Protein AF-A0A356BU76-F1 (afdb_monomer)

pLDDT: mean 91.34, std 16.78, range [31.66, 98.94]

Structure (mmCIF, N/CA/C/O backbone):
data_AF-A0A356BU76-F1
#
_entry.id   AF-A0A356BU76-F1
#
loop_
_atom_site.group_PDB
_atom_site.id
_atom_site.type_symbol
_atom_site.label_atom_id
_atom_site.label_alt_id
_atom_site.label_comp_id
_atom_site.label_asym_id
_atom_site.label_entity_id
_atom_site.label_seq_id
_atom_site.pdbx_PDB_ins_code
_atom_site.Cartn_x
_atom_site.Cartn_y
_atom_site.Cartn_z
_atom_site.occupancy
_atom_site.B_iso_or_equiv
_atom_site.auth_seq_id
_atom_site.auth_comp_id
_atom_site.auth_asym_id
_atom_site.auth_atom_id
_atom_site.pdbx_PDB_model_num
ATOM 1 N N . MET A 1 1 ? -32.939 -0.989 -0.243 1.00 35.16 1 MET A N 1
ATOM 2 C CA . MET A 1 1 ? -33.185 -1.412 1.152 1.00 35.16 1 MET A CA 1
ATOM 3 C C . MET A 1 1 ? -31.908 -1.125 1.937 1.00 35.16 1 MET A C 1
ATOM 5 O O . MET A 1 1 ? -30.959 -1.890 1.835 1.00 35.16 1 MET A O 1
ATOM 9 N N . LEU A 1 2 ? -31.810 0.050 2.570 1.00 31.78 2 LEU A N 1
ATOM 10 C CA . LEU A 1 2 ? -30.613 0.464 3.315 1.00 31.78 2 LEU A CA 1
ATOM 11 C C . LEU A 1 2 ? -30.510 -0.386 4.590 1.00 31.78 2 LEU A C 1
ATOM 13 O O . LEU A 1 2 ? -31.379 -0.295 5.456 1.00 31.78 2 LEU A O 1
ATOM 17 N N . ARG A 1 3 ? -29.471 -1.218 4.713 1.00 33.56 3 ARG A N 1
ATOM 18 C CA . ARG A 1 3 ? -29.128 -1.843 5.996 1.00 33.56 3 ARG A CA 1
ATOM 19 C C . ARG A 1 3 ? -28.482 -0.779 6.876 1.00 33.56 3 ARG A C 1
ATOM 21 O O . ARG A 1 3 ? -27.347 -0.381 6.646 1.00 33.56 3 ARG A O 1
ATOM 28 N N . ILE A 1 4 ? -29.229 -0.320 7.870 1.00 38.75 4 ILE A N 1
ATOM 29 C CA . ILE A 1 4 ? -28.705 0.462 8.987 1.00 38.75 4 ILE A CA 1
ATOM 30 C C . ILE A 1 4 ? -27.774 -0.474 9.770 1.00 38.75 4 ILE A C 1
ATOM 32 O O . ILE A 1 4 ? -28.226 -1.493 10.293 1.00 38.75 4 ILE A O 1
ATOM 36 N N . GLN A 1 5 ? -26.473 -0.171 9.804 1.00 42.34 5 GLN A N 1
ATOM 37 C CA . GLN A 1 5 ? -25.497 -0.905 10.612 1.00 42.34 5 GLN A CA 1
ATOM 38 C C . GLN A 1 5 ? -25.825 -0.706 12.098 1.00 42.34 5 GLN A C 1
ATOM 40 O O . GLN A 1 5 ? -25.572 0.358 12.666 1.00 42.34 5 GLN A O 1
ATOM 45 N N . GLN A 1 6 ? -26.402 -1.727 12.731 1.00 38.22 6 GLN A N 1
ATOM 46 C CA . GLN A 1 6 ? -26.654 -1.735 14.168 1.00 38.22 6 GLN A CA 1
ATOM 47 C C . GLN A 1 6 ? -25.324 -1.850 14.919 1.00 38.22 6 GLN A C 1
ATOM 49 O O . GLN A 1 6 ? -24.762 -2.933 15.059 1.00 38.22 6 GLN A O 1
ATOM 54 N N . HIS A 1 7 ? -24.813 -0.722 15.404 1.00 48.28 7 HIS A N 1
ATOM 55 C CA . HIS A 1 7 ? -23.710 -0.709 16.356 1.00 48.28 7 HIS A CA 1
ATOM 56 C C . HIS A 1 7 ? -24.294 -0.943 17.750 1.00 48.28 7 HIS A C 1
ATOM 58 O O . HIS A 1 7 ? -25.090 -0.143 18.244 1.00 48.28 7 HIS A O 1
ATOM 64 N N . SER A 1 8 ? -23.930 -2.062 18.375 1.00 39.34 8 SER A N 1
ATOM 65 C CA . SER A 1 8 ? -24.362 -2.385 19.736 1.00 39.34 8 SER A CA 1
ATOM 66 C C . SER A 1 8 ? -23.662 -1.451 20.723 1.00 39.34 8 SER A C 1
ATOM 68 O O . SER A 1 8 ? -22.453 -1.538 20.927 1.00 39.34 8 SER A O 1
ATOM 70 N N . ALA A 1 9 ? -24.420 -0.531 21.317 1.00 38.44 9 ALA A N 1
ATOM 71 C CA . ALA A 1 9 ? -23.933 0.357 22.360 1.00 38.44 9 ALA A CA 1
ATOM 72 C C . ALA A 1 9 ? -23.896 -0.390 23.701 1.00 38.44 9 ALA A C 1
ATOM 74 O O . ALA A 1 9 ? -24.935 -0.676 24.289 1.00 38.44 9 ALA A O 1
ATOM 75 N N . VAL A 1 10 ? -22.696 -0.659 24.215 1.00 41.25 10 VAL A N 1
ATOM 76 C CA . VAL A 1 10 ? -22.493 -0.982 25.632 1.00 41.25 10 VAL A CA 1
ATOM 77 C C . VAL A 1 10 ? -21.730 0.189 26.246 1.00 41.25 10 VAL A C 1
ATOM 79 O O . VAL A 1 10 ? -20.550 0.378 25.972 1.00 41.25 10 VAL A O 1
ATOM 82 N N . GLY A 1 11 ? -22.421 1.017 27.037 1.00 45.47 11 GLY A N 1
ATOM 83 C CA . GLY A 1 11 ? -21.793 2.059 27.858 1.00 45.47 11 GLY A CA 1
ATOM 84 C C . GLY A 1 11 ? -21.304 3.311 27.115 1.00 45.47 11 GLY A C 1
ATOM 85 O O . GLY A 1 11 ? -20.128 3.647 27.188 1.00 45.47 11 GLY A O 1
ATOM 86 N N . GLY A 1 12 ? -22.198 4.037 26.434 1.00 46.84 12 GLY A N 1
ATOM 87 C CA . GLY A 1 12 ? -22.094 5.495 26.217 1.00 46.84 12 GLY A CA 1
ATOM 88 C C . GLY A 1 12 ? -20.931 6.068 25.386 1.00 46.84 12 GLY A C 1
ATOM 89 O O . GLY A 1 12 ? -20.929 7.267 25.120 1.00 46.84 12 GLY A O 1
ATOM 90 N N . ARG A 1 13 ? -19.962 5.266 24.931 1.00 49.62 13 ARG A N 1
ATOM 91 C CA . ARG A 1 13 ? -18.933 5.672 23.961 1.00 49.62 13 ARG A CA 1
ATOM 92 C C . ARG A 1 13 ? -19.092 4.860 22.684 1.00 49.62 13 ARG A C 1
ATOM 94 O O . ARG A 1 13 ? -18.972 3.640 22.708 1.00 49.62 13 ARG A O 1
ATOM 101 N N . LEU A 1 14 ? -19.325 5.548 21.568 1.00 54.97 14 LEU A N 1
ATOM 102 C CA . LEU A 1 14 ? -19.266 4.950 20.238 1.00 54.97 14 LEU A CA 1
ATOM 103 C C . LEU A 1 14 ? -17.815 4.499 19.992 1.00 54.97 14 LEU A C 1
ATOM 105 O O . LEU A 1 14 ? -16.935 5.327 19.759 1.00 54.97 14 LEU A O 1
ATOM 109 N N . VAL A 1 15 ? -17.533 3.203 20.125 1.00 62.50 15 VAL A N 1
ATOM 110 C CA . VAL A 1 15 ? -16.228 2.649 19.751 1.00 62.50 15 VAL A CA 1
ATOM 111 C C . VAL A 1 15 ? -16.260 2.445 18.247 1.00 62.50 15 VAL A C 1
ATOM 113 O O . VAL A 1 15 ? -16.961 1.563 17.757 1.00 62.50 15 VAL A O 1
ATOM 116 N N . LEU A 1 16 ? -15.531 3.283 17.513 1.00 80.25 16 LEU A N 1
ATOM 117 C CA . LEU A 1 16 ? -15.424 3.123 16.070 1.00 80.25 16 LEU A CA 1
ATOM 118 C C . LEU A 1 16 ? -14.713 1.789 15.739 1.00 80.25 16 LEU A C 1
ATOM 120 O O . LEU A 1 16 ? -13.746 1.426 16.426 1.00 80.25 16 LEU A O 1
ATOM 124 N N . PRO A 1 17 ? -15.173 1.041 14.719 1.00 86.88 17 PRO A N 1
ATOM 125 C CA . PRO A 1 17 ? -14.655 -0.290 14.396 1.00 86.88 17 PRO A CA 1
ATOM 126 C C . PRO A 1 17 ? -13.196 -0.217 13.949 1.00 86.88 17 PRO A C 1
ATOM 128 O O . PRO A 1 17 ? -12.828 0.695 13.222 1.00 86.88 17 PRO A O 1
ATOM 131 N N . LEU A 1 18 ? -12.346 -1.159 14.370 1.00 96.19 18 LEU A N 1
ATOM 132 C CA . LEU A 1 18 ? -10.927 -1.178 13.988 1.00 96.19 18 LEU A CA 1
ATOM 133 C C . LEU A 1 18 ? -10.764 -1.114 12.460 1.00 96.19 18 LEU A C 1
ATOM 135 O O . LEU A 1 18 ? -11.252 -1.991 11.757 1.00 96.19 18 LEU A O 1
ATOM 139 N N . ARG A 1 19 ? -10.000 -0.132 11.970 1.00 98.00 19 ARG A N 1
ATOM 140 C CA . ARG A 1 19 ? -9.615 -0.036 10.557 1.00 98.00 19 ARG A CA 1
ATOM 141 C C . ARG A 1 19 ? -8.233 -0.624 10.315 1.00 98.00 19 ARG A C 1
ATOM 143 O O . ARG A 1 19 ? -7.292 -0.333 11.055 1.00 98.00 19 ARG A O 1
ATOM 150 N N . VAL A 1 20 ? -8.106 -1.431 9.270 1.00 98.62 20 VAL A N 1
ATOM 151 C CA . VAL A 1 20 ? -6.879 -2.152 8.926 1.00 98.62 20 VAL A CA 1
ATOM 152 C C . VAL A 1 20 ? -6.392 -1.706 7.557 1.00 98.62 20 VAL A C 1
ATOM 154 O O . VAL A 1 20 ? -7.122 -1.781 6.573 1.00 98.62 20 VAL A O 1
ATOM 157 N N . ILE A 1 21 ? -5.136 -1.273 7.492 1.00 98.88 21 ILE A N 1
ATOM 158 C CA . ILE A 1 21 ? -4.463 -0.917 6.245 1.00 98.88 21 ILE A CA 1
ATOM 159 C C . ILE A 1 21 ? -3.349 -1.934 6.016 1.00 98.88 21 ILE A C 1
ATOM 161 O O . ILE A 1 21 ? -2.418 -2.049 6.817 1.00 98.88 21 ILE A O 1
ATOM 165 N N . VAL A 1 22 ? -3.460 -2.685 4.926 1.00 98.94 22 VAL A N 1
ATOM 166 C CA . VAL A 1 22 ? -2.511 -3.725 4.529 1.00 98.94 22 VAL A CA 1
ATOM 167 C C . VAL A 1 22 ? -1.687 -3.218 3.357 1.00 98.94 22 VAL A C 1
ATOM 169 O O . VAL A 1 22 ? -2.243 -2.865 2.322 1.00 98.94 22 VAL A O 1
ATOM 172 N N . GLY A 1 23 ? -0.365 -3.232 3.487 1.00 98.88 23 GLY A N 1
ATOM 173 C CA . GLY A 1 23 ? 0.548 -3.026 2.365 1.00 98.88 23 GLY A CA 1
ATOM 174 C C . GLY A 1 23 ? 1.056 -4.358 1.847 1.00 98.88 23 GLY A C 1
ATOM 175 O O . GLY A 1 23 ? 1.536 -5.169 2.637 1.00 98.88 23 GLY A O 1
ATOM 176 N N . LEU A 1 24 ? 0.969 -4.586 0.541 1.00 98.81 24 LEU A N 1
ATOM 177 C CA . LEU A 1 24 ? 1.506 -5.786 -0.092 1.00 98.81 24 LEU A CA 1
ATOM 178 C C . LEU A 1 24 ? 2.993 -5.634 -0.444 1.00 98.81 24 LEU A C 1
ATOM 180 O O . LEU A 1 24 ? 3.475 -4.539 -0.735 1.00 98.81 24 LEU A O 1
ATOM 184 N N . GLY A 1 25 ? 3.723 -6.745 -0.369 1.00 98.38 25 GLY A N 1
ATOM 185 C CA . GLY A 1 25 ? 5.158 -6.809 -0.627 1.00 98.38 25 GLY A CA 1
ATOM 186 C C . GLY A 1 25 ? 5.749 -8.170 -0.274 1.00 98.38 25 GLY A C 1
ATOM 187 O O . GLY A 1 25 ? 5.091 -9.010 0.343 1.00 98.38 25 GLY A O 1
ATOM 188 N N . ASN A 1 26 ? 7.006 -8.385 -0.655 1.00 98.31 26 ASN A N 1
ATOM 189 C CA . ASN A 1 26 ? 7.799 -9.542 -0.249 1.00 98.31 26 ASN A CA 1
ATOM 190 C C . ASN A 1 26 ? 8.793 -9.171 0.871 1.00 98.31 26 ASN A C 1
ATOM 192 O O . ASN A 1 26 ? 9.428 -8.113 0.815 1.00 98.31 26 ASN A O 1
ATOM 196 N N . PRO A 1 27 ? 8.991 -10.032 1.884 1.00 96.62 27 PRO A N 1
ATOM 197 C CA . PRO A 1 27 ? 9.978 -9.818 2.937 1.00 96.62 27 PRO A CA 1
ATOM 198 C C . PRO A 1 27 ? 11.408 -10.086 2.447 1.00 96.62 27 PRO A C 1
ATOM 200 O O . PRO A 1 27 ? 11.653 -10.990 1.650 1.00 96.62 27 PRO A O 1
ATOM 203 N N . GLY A 1 28 ? 12.372 -9.355 3.009 1.00 95.75 28 GLY A N 1
ATOM 204 C CA . GLY A 1 28 ? 13.805 -9.540 2.759 1.00 95.75 28 GLY A CA 1
ATOM 205 C C . GLY A 1 28 ? 14.429 -8.413 1.935 1.00 95.75 28 GLY A C 1
ATOM 206 O O . GLY A 1 28 ? 13.780 -7.808 1.085 1.00 95.75 28 GLY A O 1
ATOM 207 N N . LEU A 1 29 ? 15.716 -8.146 2.188 1.00 94.19 29 LEU A N 1
ATOM 208 C CA . LEU A 1 29 ? 16.436 -6.992 1.629 1.00 94.19 29 LEU A CA 1
ATOM 209 C C . LEU A 1 29 ? 16.432 -6.964 0.097 1.00 94.19 29 LEU A C 1
ATOM 211 O O . LEU A 1 29 ? 16.283 -5.898 -0.487 1.00 94.19 29 LEU A O 1
ATOM 215 N N . ARG A 1 30 ? 16.495 -8.134 -0.553 1.00 94.50 30 ARG A N 1
ATOM 216 C CA . ARG A 1 30 ? 16.479 -8.239 -2.022 1.00 94.50 30 ARG A CA 1
ATOM 217 C C . ARG A 1 30 ? 15.212 -7.684 -2.683 1.00 94.50 30 ARG A C 1
ATOM 219 O O . ARG A 1 30 ? 15.258 -7.350 -3.855 1.00 94.50 30 ARG A O 1
ATOM 226 N N . TYR A 1 31 ? 14.096 -7.607 -1.954 1.00 96.25 31 TYR A N 1
ATOM 227 C CA . TYR A 1 31 ? 12.835 -7.068 -2.473 1.00 96.25 31 TYR A CA 1
ATOM 228 C C . TYR A 1 31 ? 12.564 -5.640 -2.011 1.00 96.25 31 TYR A C 1
ATOM 230 O O . TYR A 1 31 ? 11.647 -5.001 -2.519 1.00 96.25 31 TYR A O 1
ATOM 238 N N . ALA A 1 32 ? 13.342 -5.133 -1.048 1.00 95.00 32 ALA A N 1
ATOM 239 C CA . ALA A 1 32 ? 13.077 -3.856 -0.401 1.00 95.00 32 ALA A CA 1
ATOM 240 C C . ALA A 1 32 ? 13.026 -2.692 -1.398 1.00 95.00 32 ALA A C 1
ATOM 242 O O . ALA A 1 32 ? 12.267 -1.760 -1.166 1.00 95.00 32 ALA A O 1
ATOM 243 N N . GLN A 1 33 ? 13.776 -2.776 -2.501 1.00 95.44 33 GLN A N 1
ATOM 244 C CA . GLN A 1 33 ? 13.817 -1.772 -3.565 1.00 95.44 33 GLN A CA 1
ATOM 245 C C . GLN A 1 33 ? 13.280 -2.295 -4.897 1.00 95.44 33 GLN A C 1
ATOM 247 O O . GLN A 1 33 ? 13.949 -2.238 -5.922 1.00 95.44 33 GLN A O 1
ATOM 252 N N . THR A 1 34 ? 12.063 -2.836 -4.866 1.00 98.00 34 THR A N 1
ATOM 253 C CA . THR A 1 34 ? 11.374 -3.354 -6.054 1.00 98.00 34 THR A CA 1
ATOM 254 C C . THR A 1 34 ? 9.985 -2.740 -6.163 1.00 98.00 34 THR A C 1
ATOM 256 O O . THR A 1 34 ? 9.370 -2.406 -5.146 1.00 98.00 34 THR A O 1
ATOM 259 N N . ARG A 1 35 ? 9.464 -2.630 -7.392 1.00 98.31 35 ARG A N 1
ATOM 260 C CA . ARG A 1 35 ? 8.097 -2.141 -7.656 1.00 98.31 35 ARG A CA 1
ATOM 261 C C . ARG A 1 35 ? 7.067 -2.916 -6.834 1.00 98.31 35 ARG A C 1
ATOM 263 O O . ARG A 1 35 ? 6.188 -2.312 -6.230 1.00 98.31 35 ARG A O 1
ATOM 270 N N . HIS A 1 36 ? 7.251 -4.231 -6.714 1.00 97.94 36 HIS A N 1
ATOM 271 C CA . HIS A 1 36 ? 6.329 -5.115 -6.001 1.00 97.94 36 HIS A CA 1
ATOM 272 C C . HIS A 1 36 ? 6.272 -4.912 -4.481 1.00 97.94 36 HIS A C 1
ATOM 274 O O . HIS A 1 36 ? 5.452 -5.524 -3.799 1.00 97.94 36 HIS A O 1
ATOM 280 N N . ASN A 1 37 ? 7.153 -4.078 -3.925 1.00 98.38 37 ASN A N 1
ATOM 281 C CA . ASN A 1 37 ? 7.189 -3.749 -2.504 1.00 98.38 37 ASN A CA 1
ATOM 282 C C . ASN A 1 37 ? 6.601 -2.367 -2.187 1.00 98.38 37 ASN A C 1
ATOM 284 O O . ASN A 1 37 ? 6.644 -1.937 -1.033 1.00 98.38 37 ASN A O 1
ATOM 288 N N . LEU A 1 38 ? 5.995 -1.686 -3.164 1.00 98.31 38 LEU A N 1
ATOM 289 C CA . LEU A 1 38 ? 5.390 -0.369 -2.961 1.00 98.31 38 LEU A CA 1
ATOM 290 C C . LEU A 1 38 ? 4.316 -0.346 -1.876 1.00 98.31 38 LEU A C 1
ATOM 292 O O . LEU A 1 38 ? 4.234 0.623 -1.124 1.00 98.31 38 LEU A O 1
ATOM 296 N N . GLY A 1 39 ? 3.521 -1.409 -1.732 1.00 98.75 39 GLY A N 1
ATOM 297 C CA . GLY A 1 39 ? 2.567 -1.502 -0.628 1.00 98.75 39 GLY A CA 1
ATOM 298 C C . GLY A 1 39 ? 3.265 -1.420 0.735 1.00 98.75 39 GLY A C 1
ATOM 299 O O . GLY A 1 39 ? 2.809 -0.696 1.620 1.00 98.75 39 GLY A O 1
ATOM 300 N N . PHE A 1 40 ? 4.417 -2.078 0.906 1.00 98.81 40 PHE A N 1
ATOM 301 C CA . PHE A 1 40 ? 5.222 -1.948 2.124 1.00 98.81 40 PHE A CA 1
ATOM 302 C C . PHE A 1 40 ? 5.775 -0.538 2.315 1.00 98.81 40 PHE A C 1
ATOM 304 O O . PHE A 1 40 ? 5.781 -0.068 3.451 1.00 98.81 40 PHE A O 1
ATOM 311 N N . TRP A 1 41 ? 6.207 0.131 1.247 1.00 98.75 41 TRP A N 1
ATOM 312 C CA . TRP A 1 41 ? 6.709 1.505 1.327 1.00 98.75 41 TRP A CA 1
ATOM 313 C C . TRP A 1 41 ? 5.635 2.461 1.830 1.00 98.75 41 TRP A C 1
ATOM 315 O O . TRP A 1 41 ? 5.890 3.281 2.708 1.00 98.75 41 TRP A O 1
ATOM 325 N N . VAL A 1 42 ? 4.405 2.318 1.330 1.00 98.88 42 VAL A N 1
ATOM 326 C CA . VAL A 1 42 ? 3.269 3.122 1.796 1.00 98.88 42 VAL A CA 1
ATOM 327 C C . VAL A 1 42 ? 3.011 2.896 3.282 1.00 98.88 42 VAL A C 1
ATOM 329 O O . VAL A 1 42 ? 2.782 3.857 4.012 1.00 98.88 42 VAL A O 1
ATOM 332 N N . ILE A 1 43 ? 3.092 1.649 3.755 1.00 98.81 43 ILE A N 1
ATOM 333 C CA . ILE A 1 43 ? 2.934 1.349 5.181 1.00 98.81 43 ILE A CA 1
ATOM 334 C C . ILE A 1 43 ? 4.073 1.940 6.023 1.00 98.81 43 ILE A C 1
ATOM 336 O O . ILE A 1 43 ? 3.795 2.410 7.122 1.00 98.81 43 ILE A O 1
ATOM 340 N N . ASP A 1 44 ? 5.317 1.968 5.532 1.00 98.69 44 ASP A N 1
ATOM 341 C CA . ASP A 1 44 ? 6.422 2.642 6.237 1.00 98.69 44 ASP A CA 1
ATOM 342 C C . ASP A 1 44 ? 6.165 4.144 6.360 1.00 98.69 44 ASP A C 1
ATOM 344 O O . ASP A 1 44 ? 6.199 4.685 7.465 1.00 98.69 44 ASP A O 1
ATOM 348 N N . ARG A 1 45 ? 5.797 4.806 5.255 1.00 98.62 45 ARG A N 1
ATOM 349 C CA . ARG A 1 45 ? 5.447 6.234 5.265 1.00 98.62 45 ARG A CA 1
ATOM 350 C C . ARG A 1 45 ? 4.268 6.520 6.186 1.00 98.62 45 ARG A C 1
ATOM 352 O O . ARG A 1 45 ? 4.278 7.505 6.914 1.00 98.62 45 ARG A O 1
ATOM 359 N N . LEU A 1 46 ? 3.253 5.662 6.196 1.00 98.12 46 LEU A N 1
ATOM 360 C CA . LEU A 1 46 ? 2.098 5.832 7.071 1.00 98.12 46 LEU A CA 1
ATOM 361 C C . LEU A 1 46 ? 2.447 5.590 8.548 1.00 98.12 46 LEU A C 1
ATOM 363 O O . LEU A 1 46 ? 1.967 6.314 9.417 1.00 98.12 46 LEU A O 1
ATOM 367 N N . SER A 1 47 ? 3.315 4.617 8.828 1.00 98.44 47 SER A N 1
ATOM 368 C CA . SER A 1 47 ? 3.883 4.362 10.156 1.00 98.44 47 SER A CA 1
ATOM 369 C C . SER A 1 47 ? 4.622 5.593 10.685 1.00 98.44 47 SER A C 1
ATOM 371 O O . SER A 1 47 ? 4.363 6.013 11.811 1.00 98.44 47 SER A O 1
ATOM 373 N N . GLU A 1 48 ? 5.484 6.205 9.868 1.00 98.00 48 GLU A N 1
ATOM 374 C CA . GLU A 1 48 ? 6.195 7.448 10.201 1.00 98.00 48 GLU A CA 1
ATOM 375 C C . GLU A 1 48 ? 5.216 8.598 10.474 1.00 98.00 48 GLU A C 1
ATOM 377 O O . GLU A 1 48 ? 5.287 9.241 11.520 1.00 98.00 48 GLU A O 1
ATOM 382 N N . ARG A 1 49 ? 4.255 8.821 9.568 1.00 96.75 49 ARG A N 1
ATOM 383 C CA . ARG A 1 49 ? 3.274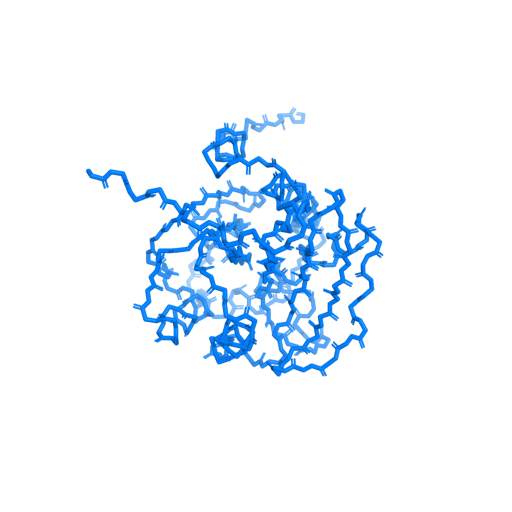 9.916 9.665 1.00 96.75 49 ARG A CA 1
ATOM 384 C C . ARG A 1 49 ? 2.378 9.827 10.896 1.00 96.75 49 ARG A C 1
ATOM 386 O O . ARG A 1 49 ? 2.034 10.855 11.470 1.00 96.75 49 ARG A O 1
ATOM 393 N N . LEU A 1 50 ? 1.977 8.616 11.275 1.00 96.69 50 LEU A N 1
ATOM 394 C CA . LEU A 1 50 ? 1.049 8.384 12.382 1.00 96.69 50 LEU A CA 1
ATOM 395 C C . LEU A 1 50 ? 1.756 8.043 13.703 1.00 96.69 50 LEU A C 1
ATOM 397 O O . LEU A 1 50 ? 1.083 7.873 14.718 1.00 96.69 50 LEU A O 1
ATOM 401 N N . GLY A 1 51 ? 3.087 7.913 13.702 1.00 97.19 51 GLY A N 1
ATOM 402 C CA . GLY A 1 51 ? 3.861 7.506 14.876 1.00 97.19 51 GLY A CA 1
ATOM 403 C C . GLY A 1 51 ? 3.563 6.073 15.340 1.00 97.19 51 GLY A C 1
ATOM 404 O O . GLY A 1 51 ? 3.519 5.810 16.541 1.00 97.19 51 GLY A O 1
ATOM 405 N N . ILE A 1 52 ? 3.316 5.142 14.410 1.00 97.62 52 ILE A N 1
ATOM 406 C CA . ILE A 1 52 ? 2.889 3.765 14.718 1.00 97.62 52 ILE A CA 1
ATOM 407 C C . ILE A 1 52 ? 4.000 2.772 14.407 1.00 97.62 52 ILE A C 1
ATOM 409 O O . ILE A 1 52 ? 4.079 2.237 13.306 1.00 97.62 52 ILE A O 1
ATOM 413 N N . SER A 1 53 ? 4.806 2.433 15.408 1.00 97.62 53 SER A N 1
ATOM 414 C CA . SER A 1 53 ? 5.873 1.443 15.243 1.00 97.62 53 SER A CA 1
ATOM 415 C C . SER A 1 53 ? 5.338 0.046 14.887 1.00 97.62 53 SER A C 1
ATOM 417 O O . SER A 1 53 ? 4.484 -0.515 15.581 1.00 97.62 53 SER A O 1
ATOM 419 N N . LEU A 1 54 ? 5.898 -0.561 13.835 1.00 97.88 54 LEU A N 1
ATOM 420 C CA . LEU A 1 54 ? 5.558 -1.906 13.346 1.00 97.88 54 LEU A CA 1
ATOM 421 C C . LEU A 1 54 ? 6.337 -3.008 14.088 1.00 97.88 54 LEU A C 1
ATOM 423 O O . LEU A 1 54 ? 7.084 -3.778 13.486 1.00 97.88 54 LEU A O 1
ATOM 427 N N . THR A 1 55 ? 6.210 -3.056 15.413 1.00 97.25 55 THR A N 1
ATOM 428 C CA . THR A 1 55 ? 7.024 -3.930 16.280 1.00 97.25 55 THR A CA 1
ATOM 429 C C . THR A 1 55 ? 6.378 -5.275 16.602 1.00 97.25 55 THR A C 1
ATOM 431 O O . THR A 1 55 ? 7.030 -6.152 17.166 1.00 97.25 55 THR A O 1
ATOM 434 N N . LYS A 1 56 ? 5.092 -5.463 16.288 1.00 98.06 56 LYS A N 1
ATOM 435 C CA . LYS A 1 56 ? 4.355 -6.679 16.648 1.00 98.06 56 LYS A CA 1
ATOM 436 C C . LYS A 1 56 ? 4.440 -7.715 15.536 1.00 98.06 56 LYS A C 1
ATOM 438 O O . LYS A 1 56 ? 4.421 -7.382 14.353 1.00 98.06 56 LYS A O 1
ATOM 443 N N . HIS A 1 57 ? 4.456 -8.984 15.936 1.00 97.75 57 HIS A N 1
ATOM 444 C CA . HIS A 1 57 ? 4.516 -10.133 15.040 1.00 97.75 57 HIS A CA 1
ATOM 445 C C . HIS A 1 57 ? 3.381 -11.107 15.365 1.00 97.75 57 HIS A C 1
ATOM 447 O O . HIS A 1 57 ? 3.341 -11.679 16.452 1.00 97.75 57 HIS A O 1
ATOM 453 N N . LYS A 1 58 ? 2.426 -11.261 14.446 1.00 97.88 58 LYS A N 1
ATOM 454 C CA . LYS A 1 58 ? 1.307 -12.221 14.525 1.00 97.88 58 LYS A CA 1
ATOM 455 C C . LYS A 1 58 ? 0.680 -12.356 13.135 1.00 97.88 58 LYS A C 1
ATOM 457 O O . LYS A 1 58 ? 0.946 -11.522 12.278 1.00 97.88 58 LYS A O 1
ATOM 462 N N . PHE A 1 59 ? -0.140 -13.383 12.903 1.00 97.62 59 PHE A N 1
ATOM 463 C CA . PHE A 1 59 ? -0.877 -13.572 11.638 1.00 97.62 59 PHE A CA 1
ATOM 464 C C . PHE A 1 59 ? 0.042 -13.736 10.416 1.00 97.62 59 PHE A C 1
ATOM 466 O O . PHE A 1 59 ? -0.319 -13.377 9.301 1.00 97.62 59 PHE A O 1
ATOM 473 N N . GLY A 1 60 ? 1.285 -14.185 10.630 1.00 97.50 60 GLY A N 1
ATOM 474 C CA . GLY A 1 60 ? 2.307 -14.175 9.584 1.00 97.50 60 GLY A CA 1
ATOM 475 C C . GLY A 1 60 ? 2.652 -12.770 9.073 1.00 97.50 60 GLY A C 1
ATOM 476 O O . GLY A 1 60 ? 3.073 -12.647 7.930 1.00 97.50 60 GLY A O 1
ATOM 477 N N . ALA A 1 61 ? 2.468 -11.721 9.881 1.00 98.19 61 ALA A N 1
ATOM 478 C CA . ALA A 1 61 ? 2.704 -10.324 9.529 1.00 98.19 61 ALA A CA 1
ATOM 479 C C . ALA A 1 61 ? 3.528 -9.576 10.589 1.00 98.19 61 ALA A C 1
ATOM 481 O O . ALA A 1 61 ? 3.506 -9.910 11.778 1.00 98.19 61 ALA A O 1
ATOM 482 N N . LYS A 1 62 ? 4.204 -8.512 10.143 1.00 98.50 62 LYS A N 1
ATOM 483 C CA . LYS A 1 62 ? 4.645 -7.402 10.994 1.00 98.50 62 LYS A CA 1
ATOM 484 C C . LYS A 1 62 ? 3.537 -6.365 11.022 1.00 98.50 62 LYS A C 1
ATOM 486 O O . LYS A 1 62 ? 3.009 -6.010 9.969 1.00 98.50 62 LYS A O 1
ATOM 491 N N . TYR A 1 63 ? 3.180 -5.879 12.201 1.00 98.75 63 TYR A N 1
ATOM 492 C CA . TYR A 1 63 ? 2.124 -4.884 12.320 1.00 98.75 63 TYR A CA 1
ATOM 493 C C . TYR A 1 63 ? 2.343 -3.931 13.492 1.00 98.75 63 TYR A C 1
ATOM 495 O O . TYR A 1 63 ? 3.074 -4.213 14.444 1.00 98.75 63 TYR A O 1
ATOM 503 N N . GLY A 1 64 ? 1.672 -2.791 13.415 1.00 98.50 64 GLY A N 1
ATOM 504 C CA . GLY A 1 64 ? 1.546 -1.814 14.486 1.00 98.50 64 GLY A CA 1
ATOM 505 C C . GLY A 1 64 ? 0.081 -1.429 14.639 1.00 98.50 64 GLY A C 1
ATOM 506 O O . GLY A 1 64 ? -0.694 -1.527 13.689 1.00 98.50 64 GLY A O 1
ATOM 507 N N . ALA A 1 65 ? -0.328 -1.037 15.841 1.00 97.25 65 ALA A N 1
ATOM 508 C CA . ALA A 1 65 ? -1.691 -0.584 16.085 1.00 97.25 65 ALA A CA 1
ATOM 509 C C . ALA A 1 65 ? -1.70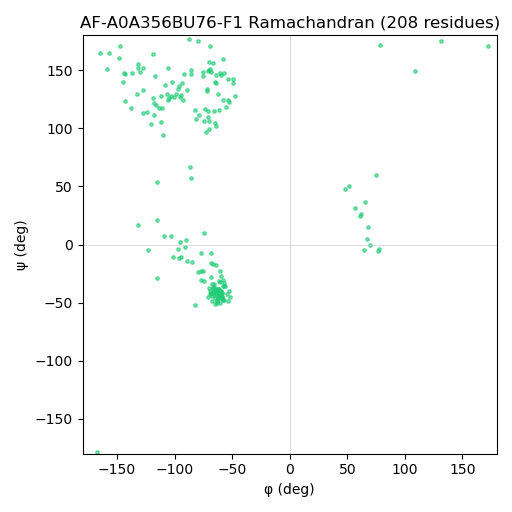0 0.527 17.127 1.00 97.25 65 ALA A C 1
ATOM 511 O O . ALA A 1 65 ? -0.992 0.428 18.130 1.00 97.25 65 ALA A O 1
ATOM 512 N N . ALA A 1 66 ? -2.529 1.538 16.899 1.00 95.56 66 ALA A N 1
ATOM 513 C CA . ALA A 1 66 ? -2.650 2.705 17.759 1.00 95.56 66 ALA A CA 1
ATOM 514 C C . ALA A 1 66 ? -4.087 3.235 17.763 1.00 95.56 66 ALA A C 1
ATOM 516 O O . ALA A 1 66 ? -4.940 2.793 16.987 1.00 95.56 66 ALA A O 1
ATOM 517 N N . LEU A 1 67 ? -4.349 4.181 18.662 1.00 93.81 67 LEU A N 1
ATOM 518 C CA . LEU A 1 67 ? -5.544 5.009 18.615 1.00 93.81 67 LEU A CA 1
ATOM 519 C C . LEU A 1 67 ? -5.206 6.285 17.843 1.00 93.81 67 LEU A C 1
ATOM 521 O O . LEU A 1 67 ? -4.287 7.006 18.219 1.00 93.81 67 LEU A O 1
ATOM 525 N N . PHE A 1 68 ? -5.961 6.574 16.794 1.00 88.81 68 PHE A N 1
ATOM 526 C CA . PHE A 1 68 ? -5.844 7.793 16.007 1.00 88.81 68 PHE A CA 1
ATOM 527 C C . PHE A 1 68 ? -7.202 8.487 16.002 1.00 88.81 68 PHE A C 1
ATOM 529 O O . PHE A 1 68 ? -8.170 7.924 15.507 1.00 88.81 68 PHE A O 1
ATOM 536 N N . ARG A 1 69 ? -7.305 9.676 16.610 1.00 86.56 69 ARG A N 1
ATOM 537 C CA . ARG A 1 69 ? -8.570 10.438 16.723 1.00 86.56 69 ARG A CA 1
ATOM 538 C C . ARG A 1 69 ? -9.760 9.591 17.214 1.00 86.56 69 ARG A C 1
ATOM 540 O O . ARG A 1 69 ? -10.833 9.607 16.625 1.00 86.56 69 ARG A O 1
ATOM 547 N N . SER A 1 70 ? -9.553 8.819 18.284 1.00 86.38 70 SER A N 1
ATOM 548 C CA . SER A 1 70 ? -10.557 7.902 18.866 1.00 86.38 70 SER A CA 1
ATOM 549 C C . SER A 1 70 ? -10.947 6.692 17.998 1.00 86.38 70 SER A C 1
ATOM 551 O O . SER A 1 70 ? -11.783 5.894 18.413 1.00 86.38 70 SER A O 1
ATOM 553 N N . GLN A 1 71 ? -10.298 6.493 16.849 1.00 91.94 71 GLN A N 1
ATOM 554 C CA . GLN A 1 71 ? -10.420 5.318 15.991 1.00 91.94 71 GLN A CA 1
ATOM 555 C C . GLN A 1 71 ? -9.226 4.387 16.225 1.00 91.94 71 GLN A C 1
ATOM 557 O O . GLN A 1 71 ? -8.068 4.798 16.140 1.00 91.94 71 GLN A O 1
ATOM 562 N N . ARG A 1 72 ? -9.475 3.106 16.517 1.00 95.88 72 ARG A N 1
ATOM 563 C CA . ARG A 1 72 ? -8.395 2.107 16.511 1.00 95.88 72 ARG A CA 1
ATOM 564 C C . ARG A 1 72 ? -7.983 1.838 15.071 1.00 95.88 72 ARG A C 1
ATOM 566 O O . ARG A 1 72 ? -8.850 1.586 14.234 1.00 95.88 72 ARG A O 1
ATOM 573 N N . ILE A 1 73 ? -6.683 1.858 14.810 1.00 97.69 73 ILE A N 1
ATOM 574 C CA . ILE A 1 73 ? -6.117 1.578 13.492 1.00 97.69 73 ILE A CA 1
ATOM 575 C C . ILE A 1 73 ? -4.998 0.550 13.595 1.00 97.69 73 ILE A C 1
ATOM 577 O O . ILE A 1 73 ? -4.298 0.480 14.610 1.00 97.69 73 ILE A O 1
ATOM 581 N N . MET A 1 74 ? -4.838 -0.251 12.548 1.00 98.62 74 MET A N 1
ATOM 582 C CA . MET A 1 74 ? -3.777 -1.241 12.429 1.00 98.62 74 MET A CA 1
ATOM 583 C C . MET A 1 74 ? -3.118 -1.148 11.056 1.00 98.62 74 MET A C 1
ATOM 585 O O . MET A 1 74 ? -3.792 -1.171 10.030 1.00 98.62 74 MET A O 1
ATOM 589 N N . LEU A 1 75 ? -1.791 -1.075 11.056 1.00 98.88 75 LEU A N 1
ATOM 590 C CA . LEU A 1 75 ? -0.957 -1.093 9.861 1.00 98.88 75 LEU A CA 1
ATOM 591 C C . LEU A 1 75 ? -0.299 -2.463 9.748 1.00 98.88 75 LEU A C 1
ATOM 593 O O . LEU A 1 75 ? 0.344 -2.900 10.704 1.00 98.88 75 LEU A O 1
ATOM 597 N N . VAL A 1 76 ? -0.455 -3.139 8.612 1.00 98.88 76 VAL A N 1
ATOM 598 C CA . VAL A 1 76 ? -0.059 -4.543 8.444 1.00 98.88 76 VAL A CA 1
ATOM 599 C C . VAL A 1 76 ? 0.834 -4.715 7.222 1.00 98.88 76 VAL A C 1
ATOM 601 O O . VAL A 1 76 ? 0.510 -4.271 6.122 1.00 98.88 76 VAL A O 1
ATOM 604 N N . LYS A 1 77 ? 1.936 -5.439 7.417 1.00 98.81 77 LYS A N 1
ATOM 605 C CA . LYS A 1 77 ? 2.797 -5.977 6.364 1.00 98.81 77 LYS A CA 1
ATOM 606 C C . LYS A 1 77 ? 2.846 -7.498 6.485 1.00 98.81 77 LYS A C 1
ATOM 608 O O . LYS A 1 77 ? 3.558 -7.998 7.367 1.00 98.81 77 LYS A O 1
ATOM 613 N N . PRO A 1 78 ? 2.134 -8.255 5.634 1.00 98.62 78 PRO A N 1
ATOM 614 C CA . PRO A 1 78 ? 2.322 -9.699 5.539 1.00 98.62 78 PRO A CA 1
ATOM 615 C C . PRO A 1 78 ? 3.813 -10.034 5.397 1.00 98.62 78 PRO A C 1
ATOM 617 O O . PRO A 1 78 ? 4.570 -9.288 4.794 1.00 98.62 78 PRO A O 1
ATOM 620 N N . GLN A 1 79 ? 4.283 -11.110 6.010 1.00 97.75 79 GLN A N 1
ATOM 621 C CA . GLN A 1 79 ? 5.683 -11.562 5.945 1.00 97.75 79 GLN A CA 1
ATOM 622 C C . GLN A 1 79 ? 5.790 -12.926 5.249 1.00 97.75 79 GLN A C 1
ATOM 624 O O . GLN A 1 79 ? 6.764 -13.653 5.424 1.00 97.75 79 GLN A O 1
ATOM 629 N N . SER A 1 80 ? 4.778 -13.275 4.458 1.00 93.06 80 SER A N 1
ATOM 630 C CA . SER A 1 80 ? 4.814 -14.346 3.467 1.00 93.06 80 SER A CA 1
ATOM 631 C C . SER A 1 80 ? 5.342 -13.819 2.128 1.00 93.06 80 SER A C 1
ATOM 633 O O . SER A 1 80 ? 5.543 -12.619 1.958 1.00 93.06 80 SER A O 1
ATOM 635 N N . PHE A 1 81 ? 5.495 -14.694 1.134 1.00 94.56 81 PHE A N 1
ATOM 636 C CA . PHE A 1 81 ? 5.599 -14.233 -0.253 1.00 94.56 81 PHE A CA 1
ATOM 637 C C . PHE A 1 81 ? 4.283 -13.600 -0.722 1.00 94.56 81 PHE A C 1
ATOM 639 O O . PHE A 1 81 ? 3.213 -13.918 -0.193 1.00 94.56 81 PHE A O 1
ATOM 646 N N . MET A 1 82 ? 4.373 -12.730 -1.730 1.00 95.38 82 MET A N 1
ATOM 647 C CA . MET A 1 82 ? 3.255 -11.957 -2.271 1.00 95.38 82 MET A CA 1
ATOM 648 C C . MET A 1 82 ? 2.053 -12.835 -2.627 1.00 95.38 82 MET A C 1
ATOM 650 O O . MET A 1 82 ? 0.917 -12.524 -2.296 1.00 95.38 82 MET A O 1
ATOM 654 N N . ASN A 1 83 ? 2.289 -13.966 -3.285 1.00 95.50 83 ASN A N 1
ATOM 655 C CA . ASN A 1 83 ? 1.235 -14.894 -3.699 1.00 95.50 83 ASN A CA 1
ATOM 656 C C . ASN A 1 83 ? 0.639 -15.723 -2.545 1.00 95.50 83 ASN A C 1
ATOM 658 O O . ASN A 1 83 ? -0.048 -16.701 -2.811 1.00 95.50 83 ASN A O 1
ATOM 662 N N . ARG A 1 84 ? 0.971 -15.395 -1.292 1.00 95.94 84 ARG A N 1
ATOM 663 C CA . ARG A 1 84 ? 0.464 -16.034 -0.070 1.00 95.94 84 ARG A CA 1
ATOM 664 C C . ARG A 1 84 ? -0.001 -15.003 0.970 1.00 95.94 84 ARG A C 1
ATOM 666 O O . ARG A 1 84 ? -0.091 -15.318 2.157 1.00 95.94 84 ARG A O 1
ATOM 673 N N . SER A 1 85 ? -0.222 -13.752 0.557 1.00 97.06 85 SER A N 1
ATOM 674 C CA . SER A 1 85 ? -0.633 -12.663 1.452 1.00 97.06 85 SER A CA 1
ATOM 675 C C . SER A 1 85 ? -2.054 -12.829 2.002 1.00 97.06 85 SER A C 1
ATOM 677 O O . SER A 1 85 ? -2.341 -12.359 3.101 1.00 97.06 85 SER A O 1
ATOM 679 N N . GLY A 1 86 ? -2.937 -13.512 1.277 1.00 97.75 86 GLY A N 1
ATOM 680 C CA . GLY A 1 86 ? -4.346 -13.709 1.598 1.00 97.75 86 GLY A CA 1
ATOM 681 C C . GLY A 1 86 ? -4.574 -14.428 2.914 1.00 97.75 86 GLY A C 1
ATOM 682 O O . GLY A 1 86 ? -5.409 -13.983 3.699 1.00 97.75 86 GLY A O 1
ATOM 683 N N . ARG A 1 87 ? -3.773 -15.454 3.227 1.00 97.94 87 ARG A N 1
ATOM 684 C CA . ARG A 1 87 ? -3.860 -16.135 4.527 1.00 97.94 87 ARG A CA 1
ATOM 685 C C . ARG A 1 87 ? -3.622 -15.173 5.692 1.00 97.94 87 ARG A C 1
ATOM 687 O O . ARG A 1 87 ? -4.385 -15.176 6.652 1.00 97.94 87 ARG A O 1
ATOM 694 N N . SER A 1 88 ? -2.593 -14.333 5.579 1.00 98.38 88 SER A N 1
ATOM 695 C CA . SER A 1 88 ? -2.245 -13.346 6.605 1.00 98.38 88 SER A CA 1
ATOM 696 C C . SER A 1 88 ? -3.363 -12.321 6.806 1.00 98.38 88 SER A C 1
ATOM 698 O O . SER A 1 88 ? -3.762 -12.047 7.936 1.00 98.38 88 SER A O 1
ATOM 700 N N . VAL A 1 89 ? -3.917 -11.801 5.706 1.00 98.62 89 VAL A N 1
ATOM 701 C CA . VAL A 1 89 ? -5.023 -10.835 5.746 1.00 98.62 89 VAL A CA 1
ATOM 702 C C . VAL A 1 89 ? -6.288 -11.468 6.328 1.00 98.62 89 VAL A C 1
ATOM 704 O O . VAL A 1 89 ? -6.898 -10.885 7.220 1.00 98.62 89 VAL A O 1
ATOM 707 N N . ALA A 1 90 ? -6.653 -12.676 5.897 1.00 98.56 90 ALA A N 1
ATOM 708 C CA . ALA A 1 90 ? -7.815 -13.389 6.418 1.00 98.56 90 ALA A CA 1
ATOM 709 C C . ALA A 1 90 ? -7.688 -13.684 7.920 1.00 98.56 90 ALA A C 1
ATOM 711 O O . ALA A 1 90 ? -8.653 -13.501 8.659 1.00 98.56 90 ALA A O 1
ATOM 712 N N . ASP A 1 91 ? -6.502 -14.073 8.400 1.00 98.56 91 ASP A N 1
ATOM 713 C CA . ASP A 1 91 ? -6.266 -14.294 9.830 1.00 98.56 91 ASP A CA 1
ATOM 714 C C . ASP A 1 91 ? -6.471 -13.000 10.648 1.00 98.56 91 ASP A C 1
ATOM 716 O O . ASP A 1 91 ? -7.051 -13.058 11.733 1.00 98.56 91 ASP A O 1
ATOM 720 N N . VAL A 1 92 ? -6.063 -11.830 10.130 1.00 98.56 92 VAL A N 1
ATOM 721 C CA . VAL A 1 92 ? -6.334 -10.526 10.770 1.00 98.56 92 VAL A CA 1
ATOM 722 C C . VAL A 1 92 ? -7.836 -10.232 10.806 1.00 98.56 92 VAL A C 1
ATOM 724 O O . VAL A 1 92 ? -8.369 -9.934 11.877 1.00 98.56 92 VAL A O 1
ATOM 727 N N . MET A 1 93 ? -8.520 -10.337 9.663 1.00 98.38 93 MET A N 1
ATOM 728 C CA . MET A 1 93 ? -9.952 -10.033 9.549 1.00 98.38 93 MET A CA 1
ATOM 729 C C . MET A 1 93 ? -10.797 -10.937 10.456 1.00 98.38 93 MET A C 1
ATOM 731 O O . MET A 1 93 ? -11.656 -10.446 11.185 1.00 98.38 93 MET A O 1
ATOM 735 N N . ASN A 1 94 ? -10.497 -12.239 10.481 1.00 98.06 94 ASN A N 1
ATOM 736 C CA . ASN A 1 94 ? -11.209 -13.222 11.296 1.00 98.06 94 ASN A CA 1
ATOM 737 C C . ASN A 1 94 ? -10.942 -13.038 12.793 1.00 98.06 94 ASN A C 1
ATOM 739 O O . ASN A 1 94 ? -11.869 -13.109 13.597 1.00 98.06 94 ASN A O 1
ATOM 743 N N . PHE A 1 95 ? -9.688 -12.784 13.184 1.00 98.06 95 PHE A N 1
ATOM 744 C CA . PHE A 1 95 ? -9.332 -12.623 14.595 1.00 98.06 95 PHE A CA 1
ATOM 745 C C . PHE A 1 95 ? -10.011 -11.405 15.230 1.00 98.06 95 PHE A C 1
ATOM 747 O O . PHE A 1 95 ? -10.414 -11.464 16.389 1.00 98.06 95 PHE A O 1
ATOM 754 N N . TYR A 1 96 ? -10.130 -10.307 14.479 1.00 96.94 96 TYR A N 1
ATOM 755 C CA . TYR A 1 96 ? -10.772 -9.077 14.947 1.00 96.94 96 TYR A CA 1
ATOM 756 C C . TYR A 1 96 ? -12.251 -8.958 14.557 1.00 96.94 96 TYR A C 1
ATOM 758 O O . TYR A 1 96 ? -12.861 -7.951 14.904 1.00 96.94 96 TYR A O 1
ATOM 766 N N . GLN A 1 97 ? -12.817 -9.967 13.882 1.00 96.56 97 GLN A N 1
ATOM 767 C CA . GLN A 1 97 ? -14.216 -10.006 13.433 1.00 96.56 97 GLN A CA 1
ATOM 768 C C . GLN A 1 97 ? -14.616 -8.749 12.643 1.00 96.56 97 GLN A C 1
ATOM 770 O O . GLN A 1 97 ? -15.593 -8.076 12.962 1.00 96.56 97 GLN A O 1
ATOM 775 N N . LEU A 1 98 ? -13.807 -8.396 11.643 1.00 96.94 98 LEU A N 1
ATOM 776 C CA . LEU A 1 98 ? -13.961 -7.155 10.885 1.00 96.94 98 LEU A CA 1
ATOM 777 C C . LEU A 1 98 ? -14.785 -7.353 9.616 1.00 96.94 98 LEU A C 1
ATOM 779 O O . LEU A 1 98 ? -14.547 -8.290 8.855 1.00 96.94 98 LEU A O 1
ATOM 783 N N . ASP A 1 99 ? -15.661 -6.391 9.332 1.00 97.12 99 ASP A N 1
ATOM 784 C CA . ASP A 1 99 ? -16.273 -6.260 8.011 1.00 97.12 99 ASP A CA 1
ATOM 785 C C . ASP A 1 99 ? -15.248 -5.803 6.965 1.00 97.12 99 ASP A C 1
ATOM 787 O O . ASP A 1 99 ? -14.322 -5.043 7.269 1.00 97.12 99 ASP A O 1
ATOM 791 N N . LEU A 1 100 ? -15.456 -6.210 5.711 1.00 97.81 100 LEU A N 1
ATOM 792 C CA . LEU A 1 100 ? -14.580 -5.888 4.578 1.00 97.81 100 LEU A CA 1
ATOM 793 C C . LEU A 1 100 ? -14.427 -4.381 4.319 1.00 97.81 100 LEU A C 1
ATOM 795 O O . LEU A 1 100 ? -13.374 -3.948 3.858 1.00 97.81 100 LEU A O 1
ATOM 799 N N . ASP A 1 101 ? -15.423 -3.573 4.684 1.00 96.88 101 ASP A N 1
ATOM 800 C CA . ASP A 1 101 ? -15.363 -2.110 4.565 1.00 96.88 101 ASP A CA 1
ATOM 801 C C . ASP A 1 101 ? -14.320 -1.477 5.507 1.00 96.88 101 ASP A C 1
ATOM 803 O O . ASP A 1 101 ? -13.905 -0.336 5.300 1.00 96.88 101 ASP A O 1
ATOM 807 N N . ASN A 1 102 ? -13.855 -2.218 6.521 1.00 97.81 102 ASN A N 1
ATOM 808 C CA . ASN A 1 102 ? -12.795 -1.794 7.437 1.00 97.81 102 ASN A CA 1
ATOM 809 C C . ASN A 1 102 ? -11.385 -2.177 6.958 1.00 97.81 102 ASN A C 1
ATOM 811 O O . ASN A 1 102 ? -10.413 -1.933 7.677 1.00 97.81 102 ASN A O 1
ATOM 815 N N . LEU A 1 103 ? -11.258 -2.768 5.767 1.00 98.69 103 LEU A N 1
ATOM 816 C CA . LEU A 1 103 ? -9.993 -3.158 5.154 1.00 98.69 103 LEU A CA 1
ATOM 817 C C . LEU A 1 103 ? -9.642 -2.222 3.994 1.00 98.69 103 LEU A C 1
ATOM 819 O O . LEU A 1 103 ? -10.423 -2.045 3.066 1.00 98.69 103 LEU A O 1
ATOM 823 N N . LEU A 1 104 ? -8.420 -1.695 3.997 1.00 98.88 104 LEU A N 1
ATOM 824 C CA . LEU A 1 104 ? -7.809 -1.047 2.840 1.00 98.88 104 LEU A CA 1
ATOM 825 C C . LEU A 1 104 ? -6.558 -1.822 2.423 1.00 98.88 104 LEU A C 1
ATOM 827 O O . LEU A 1 104 ? -5.624 -1.956 3.213 1.00 98.88 104 LEU A O 1
ATOM 831 N N . VAL A 1 105 ? -6.510 -2.293 1.174 1.00 98.88 105 VAL A N 1
ATOM 832 C CA . VAL A 1 105 ? -5.320 -2.967 0.622 1.00 98.88 105 VAL A CA 1
ATOM 833 C C . VAL A 1 105 ? -4.550 -2.038 -0.316 1.00 98.88 105 VAL A C 1
ATOM 835 O O . VAL A 1 105 ? -5.117 -1.485 -1.259 1.00 98.88 105 VAL A O 1
ATOM 838 N N . VAL A 1 106 ? -3.249 -1.886 -0.074 1.00 98.88 106 VAL A N 1
ATOM 839 C CA . VAL A 1 106 ? -2.325 -1.046 -0.845 1.00 98.88 106 VAL A CA 1
ATOM 840 C C . VAL A 1 106 ? -1.328 -1.914 -1.607 1.00 98.88 106 VAL A C 1
ATOM 842 O O . VAL A 1 106 ? -0.671 -2.766 -1.005 1.00 98.88 106 VAL A O 1
ATOM 845 N N . TYR A 1 107 ? -1.197 -1.701 -2.918 1.00 98.81 107 TYR A N 1
ATOM 846 C CA . TYR A 1 107 ? -0.343 -2.520 -3.786 1.00 98.81 107 TYR A CA 1
ATOM 847 C C . TYR A 1 107 ? 0.090 -1.785 -5.065 1.00 98.81 107 TYR A C 1
ATOM 849 O O . TYR A 1 107 ? -0.478 -0.745 -5.415 1.00 98.81 107 TYR A O 1
ATOM 857 N N . ASP A 1 108 ? 1.107 -2.321 -5.740 1.00 98.50 108 ASP A N 1
ATOM 858 C CA . ASP A 1 108 ? 1.603 -1.849 -7.034 1.00 98.50 108 ASP A CA 1
ATOM 859 C C . ASP A 1 108 ? 0.696 -2.249 -8.198 1.00 98.50 108 ASP A C 1
ATOM 861 O O . ASP A 1 108 ? 0.117 -3.331 -8.222 1.00 98.50 108 ASP A O 1
ATOM 865 N N . ASP A 1 109 ? 0.590 -1.382 -9.198 1.00 98.19 109 ASP A N 1
ATOM 866 C CA . ASP A 1 109 ? -0.314 -1.587 -10.316 1.00 98.19 109 ASP A CA 1
ATOM 867 C C . ASP A 1 109 ? 0.315 -1.218 -11.656 1.00 98.19 109 ASP A C 1
ATOM 869 O O . ASP A 1 109 ? 0.664 -0.061 -11.905 1.00 98.19 109 ASP A O 1
ATOM 873 N N . MET A 1 110 ? 0.450 -2.211 -12.532 1.00 97.31 110 MET A N 1
ATOM 874 C CA . MET A 1 110 ? 1.080 -2.026 -13.839 1.00 97.31 110 MET A CA 1
ATOM 875 C C . MET A 1 110 ? 0.173 -1.289 -14.832 1.00 97.31 110 MET A C 1
ATOM 877 O O . MET A 1 110 ? 0.662 -0.665 -15.772 1.00 97.31 110 MET A O 1
ATOM 881 N N . ASP A 1 111 ? -1.149 -1.302 -14.635 1.00 95.50 111 ASP A N 1
ATOM 882 C CA . ASP A 1 111 ? -2.098 -0.622 -15.531 1.00 95.50 111 ASP A CA 1
ATOM 883 C C . ASP A 1 111 ? -2.123 0.897 -15.310 1.00 95.50 111 ASP A C 1
ATOM 885 O O . ASP A 1 111 ? -2.777 1.639 -16.047 1.00 95.50 111 ASP A O 1
ATOM 889 N N . LEU A 1 112 ? -1.432 1.378 -14.278 1.00 96.69 112 LEU A N 1
ATOM 890 C CA . LEU A 1 112 ? -1.312 2.789 -13.950 1.00 96.69 112 LEU A CA 1
ATOM 891 C C . LEU A 1 112 ? 0.105 3.271 -14.253 1.00 96.69 112 LEU A C 1
ATOM 893 O O . LEU A 1 112 ? 1.085 2.613 -13.910 1.00 96.69 112 LEU A O 1
ATOM 897 N N . ALA A 1 113 ? 0.213 4.457 -14.855 1.00 96.56 113 ALA A N 1
ATOM 898 C CA . ALA A 1 113 ? 1.504 5.083 -15.116 1.00 96.56 113 ALA A CA 1
ATOM 899 C C . ALA A 1 113 ? 2.310 5.265 -13.811 1.00 96.56 113 ALA A C 1
ATOM 901 O O . ALA A 1 113 ? 1.695 5.529 -12.769 1.00 96.56 113 ALA A O 1
ATOM 902 N N . PRO A 1 114 ? 3.655 5.182 -13.858 1.00 96.75 114 PRO A N 1
ATOM 903 C CA . PRO A 1 114 ? 4.508 5.367 -12.691 1.00 96.75 114 PRO A CA 1
ATOM 904 C C . PRO A 1 114 ? 4.131 6.609 -11.883 1.00 96.75 114 PRO A C 1
ATOM 906 O O . PRO A 1 114 ? 3.964 7.705 -12.420 1.00 96.75 114 PRO A O 1
ATOM 909 N N . GLY A 1 115 ? 3.926 6.408 -10.587 1.00 96.00 115 GLY A N 1
ATOM 910 C CA . GLY A 1 115 ? 3.550 7.447 -9.637 1.00 96.00 115 GLY A CA 1
ATOM 911 C C . GLY A 1 115 ? 2.082 7.882 -9.659 1.00 96.00 115 GLY A C 1
ATOM 912 O O . GLY A 1 115 ? 1.657 8.660 -8.805 1.00 96.00 115 GLY A O 1
ATOM 913 N N . SER A 1 116 ? 1.257 7.367 -10.566 1.00 97.19 116 SER A N 1
ATOM 914 C CA . SER A 1 116 ? -0.186 7.615 -10.522 1.00 97.19 116 SER A CA 1
ATOM 915 C C . SER A 1 116 ? -0.831 6.870 -9.355 1.00 97.19 116 SER A C 1
ATOM 917 O O . SER A 1 116 ? -0.394 5.787 -8.981 1.00 97.19 116 SER A O 1
ATOM 919 N N . LEU A 1 117 ? -1.906 7.424 -8.794 1.00 98.06 117 LEU A N 1
ATOM 920 C CA . LEU A 1 117 ? -2.679 6.772 -7.735 1.00 98.06 117 LEU A CA 1
ATOM 921 C C . LEU A 1 117 ? -4.100 6.502 -8.217 1.00 98.06 117 LEU A C 1
ATOM 923 O O . LEU A 1 117 ? -4.676 7.298 -8.962 1.00 98.06 117 LEU A O 1
ATOM 927 N N . ARG A 1 118 ? -4.681 5.389 -7.770 1.00 98.06 118 ARG A N 1
ATOM 928 C CA . ARG A 1 118 ? -6.106 5.116 -7.964 1.00 98.06 118 ARG A CA 1
ATOM 929 C C . ARG A 1 118 ? -6.696 4.413 -6.750 1.00 98.06 118 ARG A C 1
ATOM 931 O O . ARG A 1 118 ? -6.288 3.311 -6.400 1.00 98.06 118 ARG A O 1
ATOM 938 N N . VAL A 1 119 ? -7.726 5.006 -6.169 1.00 98.44 119 VAL A N 1
ATOM 939 C CA . VAL A 1 119 ? -8.545 4.411 -5.113 1.00 98.44 119 VAL A CA 1
ATOM 940 C C . VAL A 1 119 ? -9.795 3.786 -5.728 1.00 98.44 119 VAL A C 1
ATOM 942 O O . VAL A 1 119 ? -10.427 4.378 -6.611 1.00 98.44 119 VAL A O 1
ATOM 945 N N . LYS A 1 120 ? -10.156 2.579 -5.287 1.00 97.81 120 LYS A N 1
ATOM 946 C CA . LYS A 1 120 ? -11.406 1.899 -5.668 1.00 97.81 120 LYS A CA 1
ATOM 947 C C . LYS A 1 120 ? -12.051 1.257 -4.442 1.00 97.81 120 LYS A C 1
ATOM 949 O O . LYS A 1 120 ? -11.337 0.763 -3.579 1.00 97.81 120 LYS A O 1
ATOM 954 N N . GLY A 1 121 ? -13.382 1.202 -4.411 1.00 97.00 121 GLY A N 1
ATOM 955 C CA . GLY A 1 121 ? -14.129 0.462 -3.386 1.00 97.00 121 GLY A CA 1
ATOM 956 C C . GLY A 1 121 ? -14.162 -1.059 -3.597 1.00 97.00 121 GLY A C 1
ATOM 957 O O . GLY A 1 121 ? -14.363 -1.785 -2.637 1.00 97.00 121 GLY A O 1
ATOM 958 N N . SER A 1 122 ? -13.963 -1.542 -4.832 1.00 97.81 122 SER A N 1
ATOM 959 C CA . SER A 1 122 ? -14.008 -2.972 -5.190 1.00 97.81 122 SER A CA 1
ATOM 960 C C . SER A 1 122 ? -13.449 -3.249 -6.605 1.00 97.81 122 SER A C 1
ATOM 962 O O . SER A 1 122 ? -12.972 -2.329 -7.293 1.00 97.81 122 SER A O 1
ATOM 964 N N . GLY A 1 123 ? -13.469 -4.521 -7.036 1.00 95.94 123 GLY A N 1
ATOM 965 C CA . GLY A 1 123 ? -13.049 -4.999 -8.362 1.00 95.94 123 GLY A CA 1
ATOM 966 C C . GLY A 1 123 ? -12.106 -6.214 -8.367 1.00 95.94 123 GLY A C 1
ATOM 967 O O . GLY A 1 123 ? -11.584 -6.644 -7.344 1.00 95.94 123 GLY A O 1
ATOM 968 N N . SER A 1 124 ? -11.783 -6.729 -9.551 1.00 96.31 124 SER A N 1
ATOM 969 C CA . SER A 1 124 ? -10.918 -7.911 -9.687 1.00 96.31 124 SER A CA 1
ATOM 970 C C . SER A 1 124 ? -9.451 -7.656 -9.294 1.00 96.31 124 SER A C 1
ATOM 972 O O . SER A 1 124 ? -9.029 -6.518 -9.074 1.00 96.31 124 SER A O 1
ATOM 974 N N . ALA A 1 125 ? -8.653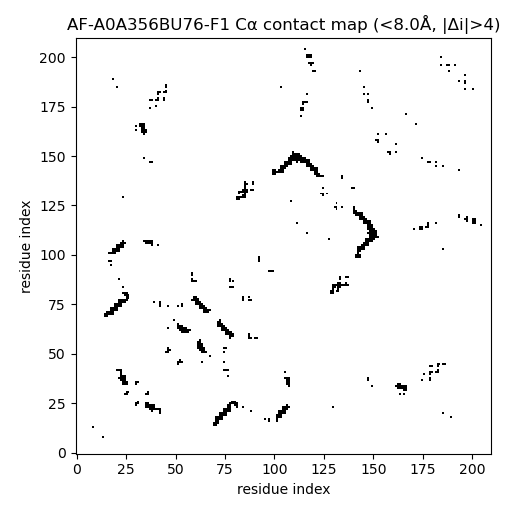 -8.726 -9.217 1.00 95.50 125 ALA A N 1
ATOM 975 C CA . ALA A 1 125 ? -7.228 -8.654 -8.885 1.00 95.50 125 ALA A CA 1
ATOM 976 C C . ALA A 1 125 ? -6.349 -7.992 -9.964 1.00 95.50 125 ALA A C 1
ATOM 978 O O . ALA A 1 125 ? -5.197 -7.687 -9.681 1.00 95.50 125 ALA A O 1
ATOM 979 N N . GLY A 1 126 ? -6.840 -7.833 -11.201 1.00 92.50 126 GLY A N 1
ATOM 980 C CA . GLY A 1 126 ? -6.047 -7.266 -12.304 1.00 92.50 126 GLY A CA 1
ATOM 981 C C . GLY A 1 126 ? -4.740 -8.021 -12.590 1.00 92.50 126 GLY A C 1
ATOM 982 O O . GLY A 1 126 ? -3.738 -7.411 -12.928 1.00 92.50 126 GLY A O 1
ATOM 983 N N . GLY A 1 127 ? -4.705 -9.340 -12.365 1.00 93.19 127 GLY A N 1
ATOM 984 C CA . GLY A 1 127 ? -3.488 -10.153 -12.513 1.00 93.19 127 GLY A CA 1
ATOM 985 C C . GLY A 1 127 ? -2.472 -10.028 -11.366 1.00 93.19 127 GLY A C 1
ATOM 986 O O . GLY A 1 127 ? -1.508 -10.795 -11.325 1.00 93.19 127 GLY A O 1
ATOM 987 N N . HIS A 1 128 ? -2.688 -9.138 -10.392 1.00 97.88 128 HIS A N 1
ATOM 988 C CA . HIS A 1 128 ? -1.797 -8.990 -9.245 1.00 97.88 128 HIS A CA 1
ATOM 989 C C . HIS A 1 128 ? -1.948 -10.169 -8.265 1.00 97.88 128 HIS A C 1
ATOM 991 O O . HIS A 1 128 ? -2.986 -10.346 -7.622 1.00 97.88 128 HIS A O 1
ATOM 997 N N . LYS A 1 129 ? -0.878 -10.956 -8.084 1.00 97.81 129 LYS A N 1
ATOM 998 C CA . LYS A 1 129 ? -0.904 -12.230 -7.335 1.00 97.81 129 LYS A CA 1
ATOM 999 C C . LYS A 1 129 ? -1.337 -12.092 -5.871 1.00 97.81 129 LYS A C 1
ATOM 1001 O O . LYS A 1 129 ? -2.100 -12.926 -5.400 1.00 97.81 129 LYS A O 1
ATOM 1006 N N . GLY A 1 130 ? -0.897 -11.045 -5.168 1.00 98.25 130 GLY A N 1
ATOM 1007 C CA . GLY A 1 130 ? -1.284 -10.825 -3.765 1.00 98.25 130 GLY A CA 1
ATOM 1008 C C . GLY A 1 130 ? -2.765 -10.485 -3.593 1.00 98.25 130 GLY A C 1
ATOM 1009 O O . GLY A 1 130 ? -3.461 -11.138 -2.826 1.00 98.25 130 GLY A O 1
ATOM 1010 N N . MET A 1 131 ? -3.278 -9.531 -4.374 1.00 98.50 131 MET A N 1
ATOM 1011 C CA . MET A 1 131 ? -4.716 -9.268 -4.491 1.00 98.50 131 MET A CA 1
ATOM 1012 C C . MET A 1 131 ? -5.533 -10.508 -4.874 1.00 98.50 131 MET A C 1
ATOM 1014 O O . MET A 1 131 ? -6.589 -10.724 -4.287 1.00 98.50 131 MET A O 1
ATOM 1018 N N . GLY A 1 132 ? -5.059 -11.327 -5.820 1.00 98.50 132 GLY A N 1
ATOM 1019 C CA . GLY A 1 132 ? -5.723 -12.583 -6.187 1.00 98.50 132 GLY A CA 1
ATOM 1020 C C . GLY A 1 132 ? -5.850 -13.542 -5.003 1.00 98.50 132 GLY A C 1
ATOM 1021 O O . GLY A 1 132 ? -6.940 -14.038 -4.728 1.00 98.50 132 GLY A O 1
ATOM 1022 N N . ASP A 1 133 ? -4.761 -13.727 -4.257 1.00 98.75 133 ASP A N 1
ATOM 1023 C CA . ASP A 1 133 ? -4.731 -14.586 -3.072 1.00 98.75 133 ASP A CA 1
ATOM 1024 C C . ASP A 1 133 ? -5.610 -14.042 -1.927 1.00 98.75 133 ASP A C 1
ATOM 1026 O O . ASP A 1 133 ? -6.297 -14.808 -1.252 1.00 98.75 133 ASP A O 1
ATOM 1030 N N . ILE A 1 134 ? -5.660 -12.718 -1.734 1.00 98.75 134 ILE A N 1
ATOM 1031 C CA . ILE A 1 134 ? -6.558 -12.069 -0.761 1.00 98.75 134 ILE A CA 1
ATOM 1032 C C . ILE A 1 134 ? -8.022 -12.303 -1.122 1.00 98.75 134 ILE A C 1
ATOM 1034 O O . ILE A 1 134 ? -8.785 -12.749 -0.270 1.00 98.75 134 ILE A O 1
ATOM 1038 N N . ILE A 1 135 ? -8.415 -12.041 -2.370 1.00 98.75 135 ILE A N 1
ATOM 1039 C CA . ILE A 1 135 ? -9.799 -12.242 -2.825 1.00 98.75 135 ILE A CA 1
ATOM 1040 C C . ILE A 1 135 ? -10.209 -13.707 -2.646 1.00 98.75 135 ILE A C 1
ATOM 1042 O O . ILE A 1 135 ? -11.305 -13.980 -2.160 1.00 98.75 135 ILE A O 1
ATOM 1046 N N . GLN A 1 136 ? -9.317 -14.648 -2.969 1.00 98.56 136 GLN A N 1
ATOM 1047 C CA . GLN A 1 136 ? -9.561 -16.075 -2.771 1.00 98.56 136 GLN A CA 1
ATOM 1048 C C . GLN A 1 136 ? -9.825 -16.422 -1.298 1.00 98.56 136 GLN A C 1
ATOM 1050 O O . GLN A 1 136 ? -10.766 -17.156 -1.006 1.00 98.56 136 GLN A O 1
ATOM 1055 N N . HIS A 1 137 ? -9.019 -15.901 -0.369 1.00 98.62 137 HIS A N 1
ATOM 1056 C CA . HIS A 1 137 ? -9.145 -16.214 1.058 1.00 98.62 137 HIS A CA 1
ATOM 1057 C C . HIS A 1 137 ? -10.295 -15.476 1.753 1.00 98.62 137 HIS A C 1
ATOM 1059 O O . HIS A 1 137 ? -10.854 -16.000 2.714 1.00 98.62 137 HIS A O 1
ATOM 1065 N N . LEU A 1 138 ? -10.645 -14.273 1.291 1.00 98.38 138 LEU A N 1
ATOM 1066 C CA . LEU A 1 138 ? -11.773 -13.501 1.820 1.00 98.38 138 LEU A CA 1
ATOM 1067 C C . LEU A 1 138 ? -13.112 -13.886 1.171 1.00 98.38 138 LEU A C 1
ATOM 1069 O O . LEU A 1 138 ? -14.163 -13.519 1.690 1.00 98.38 138 LEU A O 1
ATOM 1073 N N . GLY A 1 139 ? -13.093 -14.602 0.041 1.00 98.25 139 GLY A N 1
ATOM 1074 C CA . GLY A 1 139 ? -14.294 -15.014 -0.693 1.00 98.25 139 GLY A CA 1
ATOM 1075 C C . GLY A 1 139 ? -15.058 -13.857 -1.348 1.00 98.25 139 GLY A C 1
ATOM 1076 O O . GLY A 1 139 ? -16.220 -14.015 -1.715 1.00 98.25 139 GLY A O 1
ATOM 1077 N N . SER A 1 140 ? -14.438 -12.684 -1.465 1.00 98.19 140 SER A N 1
ATOM 1078 C CA . SER A 1 140 ? -15.055 -11.460 -1.975 1.00 98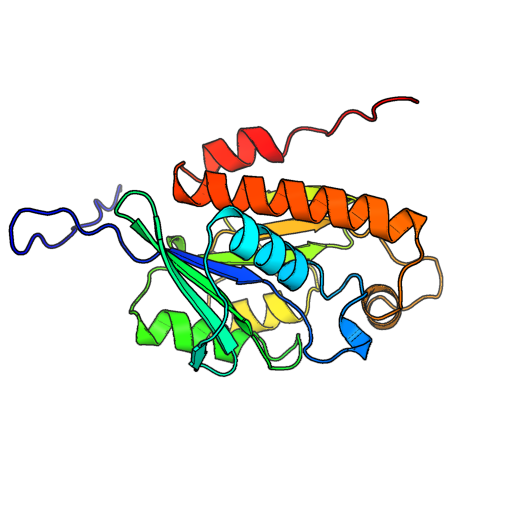.19 140 SER A CA 1
ATOM 1079 C C . SER A 1 140 ? -13.983 -10.498 -2.467 1.00 98.19 140 SER A C 1
ATOM 1081 O O . SER A 1 140 ? -12.867 -10.487 -1.952 1.00 98.19 140 SER A O 1
ATOM 1083 N N . ASP A 1 141 ? -14.329 -9.666 -3.444 1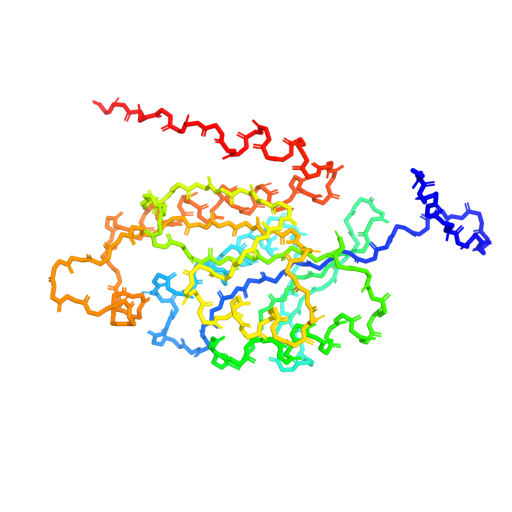.00 97.94 141 ASP A N 1
ATOM 1084 C CA . ASP A 1 141 ? -13.509 -8.560 -3.937 1.00 97.94 141 ASP A CA 1
ATOM 1085 C C . ASP A 1 141 ? -14.071 -7.177 -3.552 1.00 97.94 141 ASP A C 1
ATOM 1087 O O . ASP A 1 141 ? -13.562 -6.133 -3.987 1.00 97.94 141 ASP A O 1
ATOM 1091 N N . ASN A 1 142 ? -15.110 -7.169 -2.710 1.00 97.94 142 ASN A N 1
ATOM 1092 C CA . ASN A 1 142 ? -15.805 -5.978 -2.244 1.00 97.94 142 ASN A CA 1
ATOM 1093 C C . ASN A 1 142 ? -15.132 -5.380 -1.002 1.00 97.94 142 ASN A C 1
ATOM 1095 O O . ASN A 1 142 ? -15.687 -5.410 0.093 1.00 97.94 142 ASN A O 1
ATOM 1099 N N . PHE A 1 143 ? -13.910 -4.881 -1.187 1.00 98.44 143 PHE A N 1
ATOM 1100 C CA . PHE A 1 143 ? -13.173 -4.120 -0.182 1.00 98.44 143 PHE A CA 1
ATOM 1101 C C . PHE A 1 143 ? -12.339 -2.991 -0.820 1.00 98.44 143 PHE A C 1
ATOM 1103 O O . PHE A 1 143 ? -11.824 -3.150 -1.946 1.00 98.44 143 PHE A O 1
ATOM 1110 N N . PRO A 1 144 ? -12.171 -1.859 -0.105 1.00 98.50 144 PRO A N 1
ATOM 1111 C CA . PRO A 1 144 ? -11.348 -0.741 -0.538 1.00 98.50 144 PRO A CA 1
ATOM 1112 C C . PRO A 1 144 ? -9.912 -1.121 -0.897 1.00 98.50 144 PRO A C 1
ATOM 1114 O O . PRO A 1 144 ? -9.244 -1.923 -0.240 1.00 98.50 144 PRO A O 1
ATOM 1117 N N . ARG A 1 145 ? -9.393 -0.465 -1.933 1.00 98.31 145 ARG A N 1
ATOM 1118 C CA . ARG A 1 145 ? -8.004 -0.616 -2.359 1.00 98.31 145 ARG A CA 1
ATOM 1119 C C . ARG A 1 145 ? -7.394 0.688 -2.850 1.00 98.31 145 ARG A C 1
ATOM 1121 O O . ARG A 1 145 ? -8.066 1.492 -3.500 1.00 98.31 145 ARG A O 1
ATOM 1128 N N . LEU A 1 146 ? -6.100 0.837 -2.607 1.00 98.69 146 LEU A N 1
ATOM 1129 C CA . LEU A 1 146 ? -5.266 1.930 -3.087 1.00 98.69 146 LEU A CA 1
ATOM 1130 C C . LEU A 1 146 ? -4.176 1.361 -3.999 1.00 98.69 146 LEU A C 1
ATOM 1132 O O . LEU A 1 146 ? -3.280 0.645 -3.563 1.00 98.69 146 LEU A O 1
ATOM 1136 N N . ARG A 1 147 ? -4.291 1.673 -5.285 1.00 98.62 147 ARG A N 1
ATOM 1137 C CA . ARG A 1 147 ? -3.418 1.202 -6.361 1.00 98.62 147 ARG A CA 1
ATOM 1138 C C . ARG A 1 147 ? -2.337 2.250 -6.600 1.00 98.62 147 ARG A C 1
ATOM 1140 O O . ARG A 1 147 ? -2.679 3.420 -6.811 1.00 98.62 147 ARG A O 1
ATOM 1147 N N . VAL A 1 148 ? -1.073 1.842 -6.581 1.00 98.62 148 VAL A N 1
ATOM 1148 C CA . VAL A 1 148 ? 0.080 2.716 -6.838 1.00 98.62 148 VAL A CA 1
ATOM 1149 C C . VAL A 1 148 ? 0.716 2.325 -8.163 1.00 98.62 148 VAL A C 1
ATOM 1151 O O . VAL A 1 148 ? 1.168 1.199 -8.328 1.00 98.62 148 VAL A O 1
ATOM 1154 N N . GLY A 1 149 ? 0.723 3.243 -9.123 1.00 98.12 149 GLY A N 1
ATOM 1155 C CA . GLY A 1 149 ? 1.141 2.956 -10.485 1.00 98.12 149 GLY A CA 1
ATOM 1156 C C . GLY A 1 149 ? 2.635 2.741 -10.627 1.00 98.12 149 GLY A C 1
ATOM 1157 O O . GLY A 1 149 ? 3.431 3.538 -10.126 1.00 98.12 149 GLY A O 1
ATOM 1158 N N . VAL A 1 150 ? 2.987 1.679 -11.347 1.00 97.81 150 VAL A N 1
ATOM 1159 C CA . VAL A 1 150 ? 4.373 1.302 -11.655 1.00 97.81 150 VAL A CA 1
ATOM 1160 C C . VAL A 1 150 ? 4.654 1.191 -13.145 1.00 97.81 150 VAL A C 1
ATOM 1162 O O . VAL A 1 150 ? 5.804 1.025 -13.521 1.00 97.81 150 VAL A O 1
ATOM 1165 N N . GLY A 1 151 ? 3.636 1.339 -13.992 1.00 96.75 151 GLY A N 1
ATOM 1166 C CA . GLY A 1 151 ? 3.757 1.192 -15.436 1.00 96.75 151 GLY A CA 1
ATOM 1167 C C . GLY A 1 151 ? 3.804 -0.260 -15.906 1.00 96.75 151 GLY A C 1
ATOM 1168 O O . GLY A 1 151 ? 3.876 -1.205 -15.122 1.00 96.75 151 GLY A O 1
ATOM 1169 N N . GLN A 1 152 ? 3.732 -0.424 -17.223 1.00 96.44 152 GLN A N 1
ATOM 1170 C CA . GLN A 1 152 ? 3.790 -1.729 -17.873 1.00 96.44 152 GLN A CA 1
ATOM 1171 C C . GLN A 1 152 ? 5.245 -2.147 -18.121 1.00 96.44 152 GLN A C 1
ATOM 1173 O O . GLN A 1 152 ? 6.095 -1.282 -18.362 1.00 96.44 152 GLN A O 1
ATOM 1178 N N . PRO A 1 153 ? 5.534 -3.461 -18.120 1.00 95.75 153 PRO A N 1
ATOM 1179 C CA . PRO A 1 153 ? 6.844 -3.957 -18.507 1.00 95.75 153 PRO A CA 1
ATOM 1180 C C . PRO A 1 153 ? 7.189 -3.553 -19.952 1.00 95.75 153 PRO A C 1
ATOM 1182 O O . PRO A 1 153 ? 6.302 -3.525 -20.814 1.00 95.75 153 PRO A O 1
ATOM 1185 N N . PRO A 1 154 ? 8.473 -3.286 -20.255 1.00 94.00 154 PRO A N 1
ATOM 1186 C CA . PRO A 1 154 ? 8.940 -3.172 -21.631 1.00 94.00 154 PRO A CA 1
ATOM 1187 C C . PRO A 1 154 ? 8.655 -4.451 -22.435 1.00 94.00 154 PRO A C 1
ATOM 1189 O O . PRO A 1 154 ? 8.511 -5.530 -21.847 1.00 94.00 154 PRO A O 1
ATOM 1192 N N . PRO A 1 155 ? 8.640 -4.372 -23.780 1.00 94.75 155 PRO A N 1
ATOM 1193 C CA . PRO A 1 155 ? 8.563 -5.560 -24.620 1.00 94.75 155 PRO A CA 1
ATOM 1194 C C . PRO A 1 155 ? 9.595 -6.616 -24.196 1.00 94.75 155 PRO A C 1
ATOM 1196 O O . PRO A 1 155 ? 10.739 -6.281 -23.894 1.00 94.75 155 PRO A O 1
ATOM 1199 N N . PHE A 1 156 ? 9.185 -7.887 -24.194 1.00 93.62 156 PHE A N 1
ATOM 1200 C CA . PHE A 1 156 ? 10.011 -9.061 -23.858 1.00 93.62 156 PHE A CA 1
ATOM 1201 C C . PHE A 1 156 ? 10.434 -9.218 -22.388 1.00 93.62 156 PHE A C 1
ATOM 1203 O O . PHE A 1 156 ? 11.067 -10.218 -22.056 1.00 93.62 156 PHE A O 1
ATOM 1210 N N . VAL A 1 157 ? 10.049 -8.307 -21.492 1.00 95.94 157 VAL A N 1
ATOM 1211 C CA . VAL A 1 157 ? 10.229 -8.490 -20.044 1.00 95.94 157 VAL A CA 1
ATOM 1212 C C . VAL A 1 157 ? 8.952 -9.087 -19.460 1.00 95.94 157 VAL A C 1
ATOM 1214 O O . VAL A 1 157 ? 7.855 -8.577 -19.692 1.00 95.94 157 VAL A O 1
ATOM 1217 N N . SER A 1 158 ? 9.065 -10.179 -18.700 1.00 96.62 158 SER A N 1
ATOM 1218 C CA . SER A 1 158 ? 7.894 -10.747 -18.031 1.00 96.62 158 SER A CA 1
ATOM 1219 C C . SER A 1 158 ? 7.399 -9.805 -16.929 1.00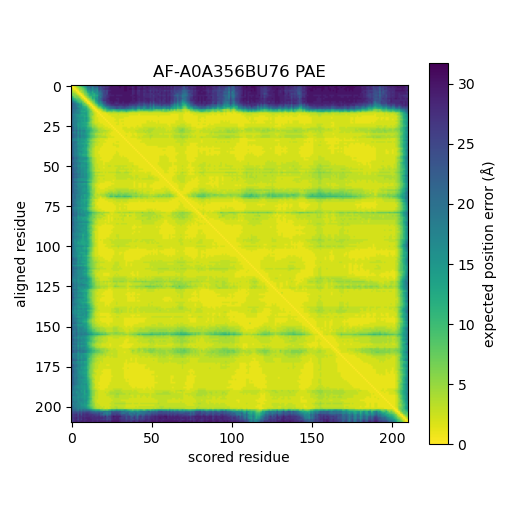 96.62 158 SER A C 1
ATOM 1221 O O . SER A 1 158 ? 8.186 -9.124 -16.270 1.00 96.62 158 SER A O 1
ATOM 1223 N N . ALA A 1 159 ? 6.090 -9.798 -16.668 1.00 95.44 159 ALA A N 1
ATOM 1224 C CA . ALA A 1 159 ? 5.527 -9.009 -15.573 1.00 95.44 159 ALA A CA 1
ATOM 1225 C C . ALA A 1 159 ? 6.161 -9.357 -14.215 1.00 95.44 159 ALA A C 1
ATOM 1227 O O . ALA A 1 159 ? 6.370 -8.476 -13.388 1.00 95.44 159 ALA A O 1
ATOM 1228 N N . ALA A 1 160 ? 6.493 -10.634 -13.991 1.00 95.50 160 ALA A N 1
ATOM 1229 C CA . ALA A 1 160 ? 7.117 -11.083 -12.751 1.00 95.50 160 ALA A CA 1
ATOM 1230 C C . ALA A 1 160 ? 8.540 -10.529 -12.592 1.00 95.50 160 ALA A C 1
ATOM 1232 O O . ALA A 1 160 ? 8.877 -10.047 -11.514 1.00 95.50 160 ALA A O 1
ATOM 1233 N N . ASP A 1 161 ? 9.346 -10.552 -13.654 1.00 96.50 161 ASP A N 1
ATOM 1234 C CA . ASP A 1 161 ? 10.708 -10.012 -13.609 1.00 96.50 161 ASP A CA 1
ATOM 1235 C C . ASP A 1 161 ? 10.680 -8.487 -13.457 1.00 96.50 161 ASP A C 1
ATOM 1237 O O . ASP A 1 161 ? 11.397 -7.927 -12.632 1.00 96.50 161 ASP A O 1
ATOM 1241 N N . TYR A 1 162 ? 9.777 -7.813 -14.173 1.00 97.12 162 TYR A N 1
ATOM 1242 C CA . TYR A 1 162 ? 9.631 -6.360 -14.129 1.00 97.12 162 TYR A CA 1
ATOM 1243 C C . TYR A 1 162 ? 9.267 -5.814 -12.743 1.00 97.12 162 TYR A C 1
ATOM 1245 O O . TYR A 1 162 ? 9.787 -4.777 -12.323 1.00 97.12 162 TYR A O 1
ATOM 1253 N N . VAL A 1 163 ? 8.377 -6.486 -12.010 1.00 96.81 163 VAL A N 1
ATOM 1254 C CA . VAL A 1 163 ? 7.983 -6.014 -10.673 1.00 96.81 163 VAL A CA 1
ATOM 1255 C C . VAL A 1 163 ? 9.006 -6.375 -9.594 1.00 96.81 163 VAL A C 1
ATOM 1257 O O . VAL A 1 163 ? 9.075 -5.686 -8.576 1.00 96.81 163 VAL A O 1
ATOM 1260 N N . LEU A 1 164 ? 9.816 -7.419 -9.814 1.00 96.88 164 LEU A N 1
ATOM 1261 C CA . LEU A 1 164 ? 10.821 -7.911 -8.864 1.00 96.88 164 LEU A CA 1
ATOM 1262 C C . LEU A 1 164 ? 12.240 -7.381 -9.114 1.00 96.88 164 LEU A C 1
ATOM 1264 O O . LEU A 1 164 ? 13.100 -7.572 -8.254 1.00 96.88 164 LEU A O 1
ATOM 1268 N N . GLN A 1 165 ? 12.507 -6.741 -10.252 1.00 95.75 165 GLN A N 1
ATOM 1269 C CA . GLN A 1 165 ? 13.804 -6.118 -10.510 1.00 95.75 165 GLN A CA 1
ATOM 1270 C C . GLN A 1 165 ? 14.021 -4.884 -9.625 1.00 95.75 165 GLN A C 1
ATOM 1272 O O . GLN A 1 165 ? 13.073 -4.180 -9.256 1.00 95.75 165 GLN A O 1
ATOM 1277 N N . GLY A 1 166 ? 15.293 -4.614 -9.327 1.00 93.38 166 GLY A N 1
ATOM 1278 C CA . GLY A 1 166 ? 15.705 -3.346 -8.736 1.00 93.38 166 GLY A CA 1
ATOM 1279 C C . GLY A 1 166 ? 15.351 -2.176 -9.653 1.00 93.38 166 GLY A C 1
ATOM 1280 O O . GLY A 1 166 ? 15.334 -2.318 -10.878 1.00 93.38 166 GLY A O 1
ATOM 1281 N N . ILE A 1 167 ? 15.049 -1.034 -9.051 1.00 95.38 167 ILE A N 1
ATOM 1282 C CA . ILE A 1 167 ? 14.713 0.201 -9.763 1.00 95.38 167 ILE A CA 1
ATOM 1283 C C . ILE A 1 167 ? 15.871 1.197 -9.688 1.00 95.38 167 ILE A C 1
ATOM 1285 O O . ILE A 1 167 ? 16.664 1.170 -8.746 1.00 95.38 167 ILE A O 1
ATOM 1289 N N . ASP A 1 168 ? 15.982 2.067 -10.690 1.00 95.69 168 ASP A N 1
ATOM 1290 C CA . ASP A 1 168 ? 17.015 3.102 -10.714 1.00 95.69 168 ASP A CA 1
ATOM 1291 C C . ASP A 1 168 ? 16.647 4.311 -9.834 1.00 95.69 168 ASP A C 1
ATOM 1293 O O . ASP A 1 168 ? 15.562 4.393 -9.254 1.00 95.69 168 ASP A O 1
ATOM 1297 N N . ALA A 1 169 ? 17.568 5.268 -9.707 1.00 96.69 169 ALA A N 1
ATOM 1298 C CA . ALA A 1 169 ? 17.377 6.438 -8.852 1.00 96.69 169 ALA A CA 1
ATOM 1299 C C . ALA A 1 169 ? 16.248 7.372 -9.332 1.00 96.69 169 ALA A C 1
ATOM 1301 O O . ALA A 1 169 ? 15.561 7.978 -8.507 1.00 96.69 169 ALA A O 1
ATOM 1302 N N . ALA A 1 170 ? 16.047 7.494 -10.648 1.00 96.50 170 ALA A N 1
ATOM 1303 C CA . ALA A 1 170 ? 15.020 8.366 -11.208 1.00 96.50 170 ALA A CA 1
ATOM 1304 C C . ALA A 1 170 ? 13.625 7.795 -10.933 1.00 96.50 170 ALA A C 1
ATOM 1306 O O . ALA A 1 170 ? 12.736 8.505 -10.460 1.00 96.50 170 ALA A O 1
ATOM 1307 N N . GLU A 1 171 ? 13.452 6.494 -11.151 1.00 96.38 171 GLU A N 1
ATOM 1308 C CA . GLU A 1 171 ? 12.223 5.785 -10.829 1.00 96.38 171 GLU A CA 1
ATOM 1309 C C . GLU A 1 171 ? 11.979 5.714 -9.320 1.00 96.38 171 GLU A C 1
ATOM 1311 O O . GLU A 1 171 ? 10.854 5.942 -8.876 1.00 96.38 171 GLU A O 1
ATOM 1316 N N . THR A 1 172 ? 13.025 5.479 -8.519 1.00 97.00 172 THR A N 1
ATOM 1317 C CA . THR A 1 172 ? 12.927 5.489 -7.051 1.00 97.00 172 THR A CA 1
ATOM 1318 C C . THR A 1 172 ? 12.310 6.790 -6.561 1.00 97.00 172 THR A C 1
ATOM 1320 O O . THR A 1 172 ? 11.340 6.749 -5.810 1.00 97.00 172 THR A O 1
ATOM 1323 N N . LYS A 1 173 ? 12.790 7.942 -7.048 1.00 97.81 173 LYS A N 1
ATOM 1324 C CA . LYS A 1 173 ? 12.244 9.252 -6.674 1.00 97.81 173 LYS A CA 1
ATOM 1325 C C . LYS A 1 173 ? 10.744 9.359 -6.974 1.00 97.81 173 LYS A C 1
ATOM 1327 O O . LYS A 1 173 ? 9.966 9.747 -6.103 1.00 97.81 173 LYS A O 1
ATOM 1332 N N . ILE A 1 174 ? 10.326 8.968 -8.179 1.00 97.81 174 ILE A N 1
ATOM 1333 C CA . ILE A 1 174 ? 8.911 8.995 -8.592 1.00 97.81 174 ILE A CA 1
ATOM 1334 C C . ILE A 1 174 ? 8.062 8.115 -7.665 1.00 97.81 174 ILE A C 1
ATOM 1336 O O . ILE A 1 174 ? 6.980 8.515 -7.223 1.00 97.81 174 ILE A O 1
ATOM 1340 N N . LEU A 1 175 ? 8.544 6.910 -7.365 1.00 98.06 175 LEU A N 1
ATOM 1341 C CA . LEU A 1 175 ? 7.819 5.926 -6.569 1.00 98.06 175 LEU A CA 1
ATOM 1342 C C . LEU A 1 175 ? 7.800 6.268 -5.071 1.00 98.06 175 LEU A C 1
ATOM 1344 O O . LEU A 1 175 ? 6.797 6.008 -4.409 1.00 98.06 175 LEU A O 1
ATOM 1348 N N . GLU A 1 176 ? 8.833 6.915 -4.534 1.00 98.19 176 GLU A N 1
ATOM 1349 C CA . GLU A 1 176 ? 8.838 7.440 -3.163 1.00 98.19 176 GLU A CA 1
ATOM 1350 C C . GLU A 1 176 ? 7.860 8.610 -2.982 1.00 98.19 176 GLU A C 1
ATOM 1352 O O . GLU A 1 176 ? 7.115 8.661 -1.992 1.00 98.19 176 GLU A O 1
ATOM 1357 N N . GLU A 1 177 ? 7.800 9.529 -3.951 1.00 98.12 177 GLU A N 1
ATOM 1358 C CA . GLU A 1 177 ? 6.807 10.609 -3.975 1.00 98.12 177 GLU A CA 1
ATOM 1359 C C . GLU A 1 177 ? 5.382 10.041 -4.063 1.00 98.12 177 GLU A C 1
ATOM 1361 O O . GLU A 1 177 ? 4.457 10.504 -3.384 1.00 98.12 177 GLU A O 1
ATOM 1366 N N . ALA A 1 178 ? 5.193 8.995 -4.869 1.00 98.19 178 ALA A N 1
ATOM 1367 C CA . ALA A 1 178 ? 3.927 8.286 -4.974 1.00 98.19 178 ALA A CA 1
ATOM 1368 C C . ALA A 1 178 ? 3.553 7.567 -3.676 1.00 98.19 178 ALA A C 1
ATOM 1370 O O . ALA A 1 178 ? 2.412 7.685 -3.233 1.00 98.19 178 ALA A O 1
ATOM 1371 N N . ALA A 1 179 ? 4.503 6.888 -3.029 1.00 98.62 179 ALA A N 1
ATOM 1372 C CA . ALA A 1 179 ? 4.288 6.229 -1.745 1.00 98.62 179 ALA A CA 1
ATOM 1373 C C . ALA A 1 179 ? 3.897 7.237 -0.652 1.00 98.62 179 ALA A C 1
ATOM 1375 O O . ALA A 1 179 ? 3.004 6.972 0.153 1.00 98.62 179 ALA A O 1
ATOM 1376 N N . THR A 1 180 ? 4.500 8.428 -0.670 1.00 98.62 180 THR A N 1
ATOM 1377 C CA . THR A 1 180 ? 4.153 9.525 0.243 1.00 98.62 180 THR A CA 1
ATOM 1378 C C . THR A 1 180 ? 2.717 10.004 0.031 1.00 98.62 180 THR A C 1
ATOM 1380 O O . THR A 1 180 ? 1.948 10.104 0.989 1.00 98.62 180 THR A O 1
ATOM 1383 N N . ARG A 1 181 ? 2.307 10.245 -1.220 1.00 98.38 181 ARG A N 1
ATOM 1384 C CA . ARG A 1 181 ? 0.922 10.640 -1.537 1.00 98.38 181 ARG A CA 1
ATOM 1385 C C . ARG A 1 181 ? -0.084 9.521 -1.271 1.00 98.38 181 ARG A C 1
ATOM 1387 O O . ARG A 1 181 ? -1.197 9.791 -0.832 1.00 98.38 181 ARG A O 1
ATOM 1394 N N . ALA A 1 182 ? 0.304 8.268 -1.483 1.00 98.69 182 ALA A N 1
ATOM 1395 C CA . ALA A 1 182 ? -0.508 7.106 -1.150 1.00 98.69 182 ALA A CA 1
ATOM 1396 C C . ALA A 1 182 ? -0.717 6.982 0.369 1.00 98.69 182 ALA A C 1
ATOM 1398 O O . ALA A 1 182 ? -1.833 6.719 0.808 1.00 98.69 182 ALA A O 1
ATOM 1399 N N . ALA A 1 183 ? 0.307 7.252 1.183 1.00 98.75 183 ALA A N 1
ATOM 1400 C CA . ALA A 1 183 ? 0.155 7.295 2.636 1.00 98.75 183 ALA A CA 1
ATOM 1401 C C . ALA A 1 183 ? -0.820 8.402 3.071 1.00 98.75 183 ALA A C 1
ATOM 1403 O O . ALA A 1 183 ? -1.670 8.162 3.923 1.00 98.75 183 ALA A O 1
ATOM 1404 N N . GLN A 1 184 ? -0.774 9.579 2.437 1.00 98.44 184 GLN A N 1
ATOM 1405 C CA . GLN A 1 184 ? -1.762 10.642 2.672 1.00 98.44 184 GLN A CA 1
ATOM 1406 C C . GLN A 1 184 ? -3.185 10.206 2.281 1.00 98.44 184 GLN A C 1
ATOM 1408 O O . GLN A 1 184 ? -4.127 10.466 3.024 1.00 98.44 184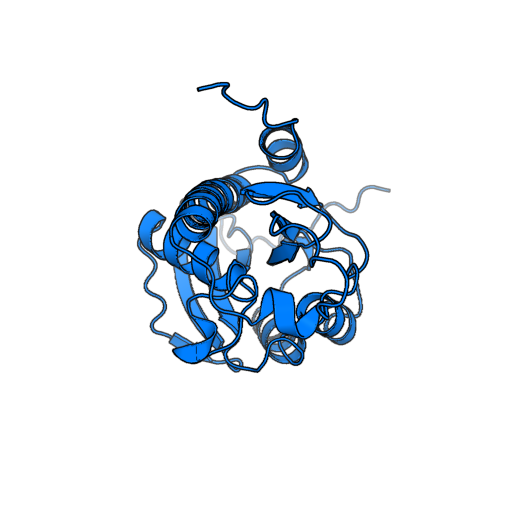 GLN A O 1
ATOM 1413 N N . ALA A 1 185 ? -3.348 9.495 1.161 1.00 98.50 185 ALA A N 1
ATOM 1414 C CA . ALA A 1 185 ? -4.648 8.966 0.742 1.00 98.50 185 ALA A CA 1
ATOM 1415 C C . ALA A 1 185 ? -5.202 7.934 1.733 1.00 98.50 185 ALA A C 1
ATOM 1417 O O . ALA A 1 185 ? -6.385 7.960 2.068 1.00 98.50 185 ALA A O 1
ATOM 1418 N N . ALA A 1 186 ? -4.342 7.041 2.225 1.00 98.50 186 ALA A N 1
ATOM 1419 C CA . ALA A 1 186 ? -4.699 6.050 3.231 1.00 98.50 186 ALA A CA 1
ATOM 1420 C C . ALA A 1 186 ? -5.044 6.704 4.582 1.00 98.50 186 ALA A C 1
ATOM 1422 O O . ALA A 1 186 ? -5.989 6.283 5.243 1.00 98.50 186 ALA A O 1
ATOM 1423 N N . GLU A 1 187 ? -4.333 7.767 4.969 1.00 97.94 187 GLU A N 1
ATOM 1424 C CA . GLU A 1 187 ? -4.651 8.579 6.148 1.00 97.94 187 GLU A CA 1
ATOM 1425 C C . GLU A 1 187 ? -5.993 9.314 6.003 1.00 97.94 187 GLU A C 1
ATOM 1427 O O . GLU A 1 187 ? -6.782 9.326 6.948 1.00 97.94 187 GLU A O 1
ATOM 1432 N N . MET A 1 188 ? -6.286 9.882 4.826 1.00 97.69 188 MET A N 1
ATOM 1433 C CA . MET A 1 188 ? -7.585 10.500 4.536 1.00 97.69 188 MET A CA 1
ATOM 1434 C C . MET A 1 188 ? -8.709 9.467 4.616 1.00 97.69 188 MET A C 1
ATOM 1436 O O . MET A 1 188 ? -9.752 9.744 5.199 1.00 97.69 188 MET A O 1
ATOM 1440 N N . TRP A 1 189 ? -8.487 8.253 4.103 1.00 97.81 189 TRP A N 1
ATOM 1441 C CA . TRP A 1 189 ? -9.467 7.174 4.206 1.00 97.81 189 TRP A CA 1
ATOM 1442 C C . TRP A 1 189 ? -9.838 6.858 5.652 1.00 97.81 189 TRP A C 1
ATOM 1444 O O . TRP A 1 189 ? -10.994 6.553 5.900 1.00 97.81 189 TRP A O 1
ATOM 1454 N N . LEU A 1 190 ? -8.929 6.990 6.624 1.00 95.94 190 LEU A N 1
ATOM 1455 C CA . LEU A 1 190 ? -9.256 6.790 8.044 1.00 95.94 190 LEU A CA 1
ATOM 1456 C C . LEU A 1 190 ? -10.262 7.811 8.603 1.00 95.94 190 LEU A C 1
ATOM 1458 O O . LEU A 1 190 ? -10.819 7.566 9.671 1.00 95.94 190 LEU A O 1
ATOM 1462 N N . GLN A 1 191 ? -10.454 8.944 7.929 1.00 93.62 191 GLN A N 1
ATOM 1463 C CA . GLN A 1 191 ? -11.227 10.092 8.415 1.00 93.62 191 GLN A CA 1
ATOM 1464 C C . GLN A 1 191 ? -12.476 10.357 7.571 1.00 93.62 191 GLN A C 1
ATOM 1466 O O . GLN A 1 191 ? -13.469 10.846 8.097 1.00 93.62 191 GLN A O 1
ATOM 1471 N N . GLU A 1 192 ? -12.423 10.010 6.289 1.00 94.94 192 GLU A N 1
ATOM 1472 C CA . GLU A 1 192 ? -13.437 10.333 5.291 1.00 94.94 192 GLU A CA 1
ATOM 1473 C C . GLU A 1 192 ? -14.051 9.065 4.684 1.00 94.94 192 GLU A C 1
ATOM 1475 O O . GLU A 1 192 ? -13.507 7.958 4.773 1.00 94.94 192 GLU A O 1
ATOM 1480 N N . ASP A 1 193 ? -15.194 9.219 4.021 1.00 94.44 193 ASP A N 1
ATOM 1481 C CA . ASP A 1 193 ? -15.776 8.145 3.225 1.00 94.44 193 ASP A CA 1
ATOM 1482 C C . ASP A 1 193 ? -14.945 7.861 1.955 1.00 94.44 193 ASP A C 1
ATOM 1484 O O . ASP A 1 193 ? -14.211 8.707 1.434 1.00 94.44 193 ASP A O 1
ATOM 1488 N N . ILE A 1 194 ? -15.075 6.645 1.418 1.00 95.88 194 ILE A N 1
ATOM 1489 C CA . ILE A 1 194 ? -14.300 6.202 0.252 1.00 95.88 194 ILE A CA 1
ATOM 1490 C C . ILE A 1 194 ? -14.543 7.062 -0.999 1.00 95.88 194 ILE A C 1
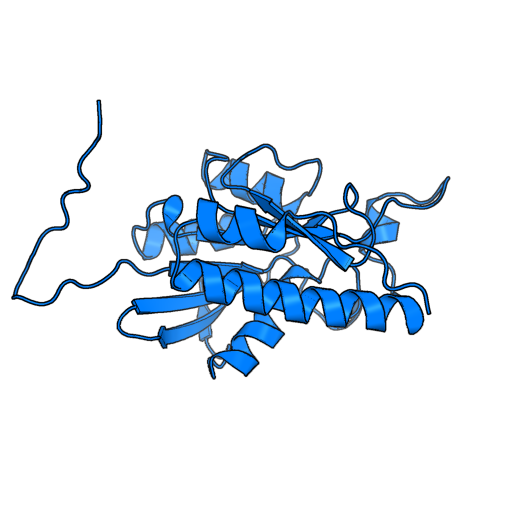ATOM 1492 O O . ILE A 1 194 ? -13.613 7.239 -1.787 1.00 95.88 194 ILE A O 1
ATOM 1496 N N . LEU A 1 195 ? -15.745 7.622 -1.190 1.00 96.50 195 LEU A N 1
ATOM 1497 C CA . LEU A 1 195 ? -16.050 8.460 -2.353 1.00 96.50 195 LEU A CA 1
ATOM 1498 C C . LEU A 1 195 ? -15.293 9.782 -2.269 1.00 96.50 195 LEU A C 1
ATOM 1500 O O . LEU A 1 195 ? -14.738 10.220 -3.274 1.00 96.50 195 LEU A O 1
ATOM 1504 N N . SER A 1 196 ? -15.195 10.378 -1.082 1.00 97.25 196 SER A N 1
ATOM 1505 C CA . SER A 1 196 ? -14.402 11.588 -0.845 1.00 97.25 196 SER A CA 1
ATOM 1506 C C . SER A 1 196 ? -12.918 11.370 -1.156 1.00 97.25 196 SER A C 1
ATOM 1508 O O . SER A 1 196 ? -12.317 12.152 -1.900 1.00 97.25 196 SER A O 1
ATOM 1510 N N . VAL A 1 197 ? -12.341 10.252 -0.700 1.00 97.69 197 VAL A N 1
ATOM 1511 C CA . VAL A 1 197 ? -10.950 9.885 -1.028 1.00 97.69 197 VAL A CA 1
ATOM 1512 C C . VAL A 1 197 ? -10.782 9.667 -2.535 1.00 97.69 197 VAL A C 1
ATOM 1514 O O . VAL A 1 197 ? -9.845 10.187 -3.146 1.00 97.69 197 VAL A O 1
ATOM 1517 N N . MET A 1 198 ? -11.703 8.931 -3.164 1.00 96.81 198 MET A N 1
ATOM 1518 C CA . MET A 1 198 ? -11.692 8.697 -4.610 1.00 96.81 198 MET A CA 1
ATOM 1519 C C . MET A 1 198 ? -11.762 10.012 -5.387 1.00 96.81 198 MET A C 1
ATOM 1521 O O . MET A 1 198 ? -10.987 10.209 -6.318 1.00 96.81 198 MET A O 1
ATOM 1525 N N . ASN A 1 199 ? -12.645 10.928 -4.998 1.00 96.12 199 ASN A N 1
ATOM 1526 C CA . ASN A 1 199 ? -12.830 12.212 -5.665 1.00 96.12 199 ASN A CA 1
ATOM 1527 C C . ASN A 1 199 ? -11.574 13.080 -5.639 1.00 96.12 199 ASN A C 1
ATOM 1529 O O . ASN A 1 199 ? -11.369 13.848 -6.580 1.00 96.12 199 ASN A O 1
ATOM 1533 N N . LEU A 1 200 ? -10.746 12.972 -4.599 1.00 95.62 200 LEU A N 1
ATOM 1534 C CA . LEU A 1 200 ? -9.490 13.707 -4.501 1.00 95.62 200 LEU A CA 1
ATOM 1535 C C . LEU A 1 200 ? -8.362 13.012 -5.276 1.00 95.62 200 LEU A C 1
ATOM 1537 O O . LEU A 1 200 ? -7.721 13.634 -6.122 1.00 95.62 200 LEU A O 1
ATOM 1541 N N . TYR A 1 201 ? -8.145 11.718 -5.030 1.00 95.50 201 TYR A N 1
ATOM 1542 C CA . TYR A 1 201 ? -6.948 11.014 -5.501 1.00 95.50 201 TYR A CA 1
ATOM 1543 C C . TYR A 1 201 ? -7.076 10.385 -6.894 1.00 95.50 201 TYR A C 1
ATOM 1545 O O . TYR A 1 201 ? -6.058 10.050 -7.495 1.00 95.50 201 TYR A O 1
ATOM 1553 N N . ASN A 1 202 ? -8.290 10.257 -7.442 1.00 95.38 202 ASN A N 1
ATOM 1554 C CA . ASN A 1 202 ? -8.507 9.706 -8.786 1.00 95.38 202 ASN A CA 1
ATOM 1555 C C . ASN A 1 202 ? -8.507 10.758 -9.902 1.00 95.38 202 ASN A C 1
ATOM 1557 O O . ASN A 1 202 ? -8.678 10.390 -11.072 1.00 95.38 202 ASN A O 1
ATOM 1561 N N . ARG A 1 203 ? -8.367 12.049 -9.571 1.00 85.81 203 ARG A N 1
ATOM 1562 C CA . ARG A 1 203 ? -8.272 13.120 -10.574 1.00 85.81 203 ARG A CA 1
ATOM 1563 C C . ARG A 1 203 ? -7.007 12.924 -11.407 1.00 85.81 203 ARG A C 1
ATOM 1565 O O . ARG A 1 203 ? -5.991 12.455 -10.895 1.00 85.81 203 ARG A O 1
ATOM 1572 N N . LYS A 1 204 ? -7.066 13.278 -12.698 1.00 67.69 204 LYS A N 1
ATOM 1573 C CA . LYS A 1 204 ? -5.875 13.277 -13.558 1.00 67.69 204 LYS A CA 1
ATOM 1574 C C . LYS A 1 204 ? -4.818 14.157 -12.893 1.00 67.69 204 LYS A C 1
ATOM 1576 O O . LYS A 1 204 ? -5.058 15.338 -12.671 1.00 67.69 204 LYS A O 1
ATOM 1581 N N . GLN A 1 205 ? -3.680 13.563 -12.555 1.00 59.69 205 GLN A N 1
ATOM 1582 C CA . GLN A 1 205 ? -2.516 14.301 -12.088 1.00 59.69 205 GLN A CA 1
ATOM 1583 C C . GLN A 1 205 ? -1.954 15.003 -13.320 1.00 59.69 205 GLN A C 1
ATOM 1585 O O . GLN A 1 205 ? -1.328 14.370 -14.169 1.00 59.69 205 GLN A O 1
ATOM 1590 N N . THR A 1 206 ? -2.308 16.273 -13.500 1.00 43.47 206 THR A N 1
ATOM 1591 C CA . THR A 1 206 ? -1.765 17.097 -14.578 1.00 43.47 206 THR A CA 1
ATOM 1592 C C . THR A 1 206 ? -0.250 17.117 -14.405 1.00 43.47 206 THR A C 1
ATOM 1594 O O . THR A 1 206 ? 0.230 17.424 -13.314 1.00 43.47 206 THR A O 1
ATOM 1597 N N . LYS A 1 207 ? 0.500 16.725 -15.443 1.00 41.09 207 LYS A N 1
ATOM 1598 C CA . LYS A 1 207 ? 1.961 16.846 -15.444 1.00 41.09 207 LYS A CA 1
ATOM 1599 C C . LYS A 1 207 ? 2.301 18.295 -15.092 1.00 41.09 207 LYS A C 1
ATOM 1601 O O . LYS A 1 207 ? 1.829 19.197 -15.777 1.00 41.09 207 LYS A O 1
ATOM 1606 N N . MET A 1 208 ? 3.083 18.516 -14.036 1.00 34.31 208 MET A N 1
ATOM 1607 C CA . MET A 1 208 ? 3.832 19.765 -13.948 1.00 34.31 208 MET A CA 1
ATOM 1608 C C . MET A 1 208 ? 4.902 19.663 -15.030 1.00 34.31 208 MET A C 1
ATOM 1610 O O . MET A 1 208 ? 5.806 18.835 -14.931 1.00 34.31 208 MET A O 1
ATOM 1614 N N . GLU A 1 209 ? 4.708 20.403 -16.117 1.00 31.66 209 GLU A N 1
ATOM 1615 C CA . GLU A 1 209 ? 5.771 20.673 -17.078 1.00 31.66 209 GLU A CA 1
ATOM 1616 C C . GLU A 1 209 ? 6.867 21.426 -16.313 1.00 31.66 209 GLU A C 1
ATOM 1618 O O . GLU A 1 209 ? 6.609 22.483 -15.737 1.00 31.66 209 GLU A O 1
ATOM 1623 N N . THR A 1 210 ? 8.037 20.791 -16.197 1.00 36.44 210 THR A N 1
ATOM 1624 C CA . THR A 1 210 ? 9.307 21.436 -15.824 1.00 36.44 210 THR A CA 1
ATOM 1625 C C . THR A 1 210 ? 9.614 22.618 -16.719 1.00 36.44 210 THR A C 1
ATOM 1627 O O . THR A 1 210 ? 9.409 22.464 -17.945 1.00 36.44 210 THR A O 1
#

Mean predicted aligned error: 5.68 Å

Radius of gyration: 16.96 Å; Cα contacts (8 Å, |Δi|>4): 403; chains: 1; bounding box: 51×38×52 Å

Sequence (210 aa):
MLRIQQHSAVGGRLVLPLRVIVGLGNPGLRYAQTRHNLGFWVIDRLSERLGISLTKHKFGAKYGAALFRSQRIMLVKPQSFMNRSGRSVADVMNFYQLDLDNLLVVYDDMDLAPGSLRVKGSGSAGGHKGMGDIIQHLGSDNFPRLRVGVGQPPPFVSAADYVLQGIDAAETKILEEAATRAAQAAEMWLQEDILSVMNLYNRKQTKMET

Solvent-accessible surface area (backbone atoms only — not comparable to full-atom values): 11311 Å² total; per-residue (Å²): 135,86,80,77,82,82,76,84,81,74,80,96,58,89,74,52,74,66,33,36,40,37,17,37,26,48,68,56,78,85,33,67,55,17,53,48,19,41,8,39,49,18,46,51,46,36,24,64,76,69,71,37,67,62,80,44,78,56,54,61,21,39,23,20,69,49,75,54,96,80,29,40,38,34,45,37,31,44,58,37,55,36,71,50,32,8,61,25,52,38,47,49,35,62,75,69,70,52,60,50,83,36,35,37,43,27,33,54,28,48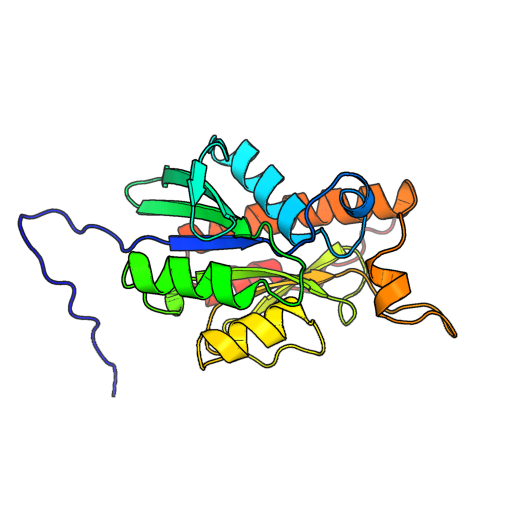,94,31,54,67,38,39,55,41,53,40,64,53,60,79,45,87,85,37,50,33,53,42,29,29,29,65,59,63,74,50,45,70,31,31,33,41,37,37,15,62,28,70,58,59,90,95,49,51,67,69,56,54,30,57,36,77,66,54,73,72,56,44,53,44,45,52,55,27,24,48,53,47,21,52,49,56,56,44,44,77,78,45,56,68,66,61,42,27,66,64,50,52,52,84,80,74,78,78,81,128

Nearest PDB structures (foldseek):
  7y52-assembly2_B  TM=9.672E-01  e=1.193E-23  Enterococcus faecium
  4yly-assembly1_A  TM=9.513E-01  e=1.846E-23  Staphylococcus aureus
  4yly-assembly2_B  TM=9.518E-01  e=1.846E-23  Staphylococcus aureus
  8iu6-assembly2_B  TM=9.519E-01  e=3.041E-23  Enterococcus faecium
  1ryb-assembly1_A  TM=9.712E-01  e=2.697E-22  Zea mays

Secondary structure (DSSP, 8-state):
---------SSS---EEEEEEEE----SGGGTTBGGGHHHHHHHHHHHHHT----EEETTEEEEEEEETTEEEEEEEE-S-GGGHHHHHHHHHHHTT--GGGEEEEEEETTS-TT-EEEESS---TT-HHHHHHHHHHT---S-EEEEE--PPPTT--HHHHHHSB--HHHHHHHHHHHHHHHHHHHHHTTS-HHHHHHHHTS-------

Foldseek 3Di:
DDPDPDDDDDPDDDQAAEAEEEFAFEDDPLGCQFLFRLRVLLLVLLCVVQVWDQPDDDLQWRKTWDQDPSHIYMYIYRHHHLLQLQSSVLCVCVVSVDDQQSYEYEGEDAVDAALAKAKDQFDQPNPRNNLNSNCVNVVGRRHIYMYGYDHHDDPPDDPVCRRSDGDDPVSSVSSSNSSNVSNVLVVVVVPDPRVVSRVPRVPPPPDPDD